Protein AF-A0A812K715-F1 (afdb_monomer)

Nearest PDB structures (foldseek):
  9g6k-assembly1_LJ  TM=4.021E-01  e=5.303E-01  Toxoplasma gondii
  3iuv-assembly1_A-2  TM=3.138E-01  e=7.656E+00  Streptomyces coelicolor A3(2)

pLDDT: mean 75.05, std 22.93, range [29.33, 96.06]

Foldseek 3Di:
DDDDDDDDDDDDDDDDDPPDDDPVVVVVVVVVVVVVVVVCVVVDPPDDDPDLPPPDPLVVQLVDPPLLSLLSSCLVCVVVVHHDPVSLVSSCVSLVPDPPDDSNQQSVFDWAAQFPQHDHDIKGKGWAWDDVLLLVQVQVQQVQQDDLFDDCLLQPPHQDPGDHRDTHTDIDISVVVVVVVVVLVVLLVLCVQPQAADPVRHRPDPQRVPTSCVSPDDADNSLSKDWWKAFAEPVVLVSCSHRNDDLVCACVQHDQQQHRFGKTFSHPSVNQSRWDDDRHPPDPPDPDDRDPDDPDDPDDPDDPPHDDTDMDTDTDRFRHEAEDADPRDDNVVNQCCCQVHSGQKYWHPVCVVRVHTIMIGGHDHD

Sequence (366 aa):
MDKKEDKEEDKAPAVATDEGDKDAAQGASQTVYSSRAEKMKQISTVVAPAAPAGRGDLQANLKSDDPEVLRQAIAQALAGRQKETDAEERLRKLYQLPPDWDIATFCKGQRLKGGLGGRKASTVVAFQPQPPEVVKAMQGMLDGTYRKVYTRDRRGAPIPDRFVVKEVHRVLNDQVWREYCETREKIRASLNGEKPTLPDGSHTVNVLQKSGIGALPQLDSDVNEHWLFHGTTAEAAKGIAENDFRLDLSGSNAGTLYGKGIYLAENATKSDEYGEGPKGPASTGEEAEMGFEAPRPPPGPPPPLVRESYILVCRSSLGRVNYNDEQRPDPDRLVKSCTDGHFQSVLGDRLKLNKTFREIIVYLGR

Solvent-accessible surface area (backbone atoms only — not comparable to full-atom values): 22221 Å² total; per-residue (Å²): 137,87,80,83,87,83,85,82,83,82,77,79,82,81,83,81,80,82,88,78,78,78,67,66,65,59,52,58,53,52,55,54,53,50,54,49,54,55,64,50,61,72,69,67,78,77,74,70,78,75,72,76,75,69,93,59,60,58,74,59,31,47,65,44,86,50,65,66,54,23,35,50,28,50,38,52,35,47,74,71,74,43,83,56,66,71,46,53,54,50,48,29,64,75,55,65,51,65,89,86,60,61,59,73,56,50,38,67,26,52,74,49,71,54,36,77,90,82,43,84,59,67,37,41,34,28,76,41,77,53,56,70,69,44,43,52,20,50,36,42,37,44,62,74,28,56,56,98,66,67,57,80,73,29,31,87,41,81,79,74,96,71,88,78,74,85,79,45,66,49,76,45,34,49,54,61,49,44,56,48,50,55,51,44,52,54,40,33,62,72,42,68,84,51,80,67,55,45,98,87,67,42,68,65,85,75,63,57,81,82,42,41,51,88,70,48,83,85,69,51,71,75,30,43,37,41,72,31,26,32,34,28,36,62,68,54,50,50,46,30,61,71,56,44,86,56,62,92,59,35,53,75,89,50,87,49,70,68,30,78,34,51,69,29,17,66,26,47,52,60,16,52,44,50,25,56,74,78,62,48,72,88,74,82,86,71,82,75,80,85,53,83,77,76,82,74,74,76,94,66,78,81,78,68,94,86,75,75,76,42,68,48,80,39,83,43,69,32,46,37,63,44,78,39,72,61,95,80,58,61,23,67,62,52,45,43,37,39,66,78,47,83,25,44,22,35,37,40,34,37,35,79,73,72,66,64,52,48,36,38,35,38,58,84,64,133

Structure (mmCIF, N/CA/C/O backbone):
data_AF-A0A812K715-F1
#
_entry.id   AF-A0A812K715-F1
#
loop_
_atom_site.group_PDB
_atom_site.id
_atom_site.type_symbol
_atom_site.label_atom_id
_atom_site.label_alt_id
_atom_site.label_comp_id
_atom_site.label_asym_id
_atom_site.label_entity_id
_atom_site.label_seq_id
_atom_site.pdbx_PDB_ins_code
_atom_site.Cartn_x
_atom_site.Cartn_y
_atom_site.Cartn_z
_atom_site.occupancy
_atom_site.B_iso_or_equiv
_atom_site.auth_seq_id
_atom_site.auth_comp_id
_atom_site.auth_asym_id
_atom_site.auth_atom_id
_atom_site.pdbx_PDB_model_num
ATOM 1 N N . MET A 1 1 ? 84.783 -41.584 -24.713 1.00 39.50 1 MET A N 1
ATOM 2 C CA . MET A 1 1 ? 85.196 -40.243 -24.231 1.00 39.50 1 MET A CA 1
ATOM 3 C C . MET A 1 1 ? 84.059 -39.275 -24.540 1.00 39.50 1 MET A C 1
ATOM 5 O O . MET A 1 1 ? 84.176 -38.436 -25.416 1.00 39.50 1 MET A O 1
ATOM 9 N N . ASP A 1 2 ? 82.848 -39.510 -24.045 1.00 36.12 2 ASP A N 1
ATOM 10 C CA . ASP A 1 2 ? 82.420 -39.411 -22.639 1.00 36.12 2 ASP A CA 1
ATOM 11 C C . ASP A 1 2 ? 82.689 -38.030 -22.052 1.00 36.12 2 ASP A C 1
ATOM 13 O O . ASP A 1 2 ? 83.709 -37.803 -21.403 1.00 36.12 2 ASP A O 1
ATOM 17 N N . LYS A 1 3 ? 81.732 -37.122 -22.249 1.00 34.88 3 LYS A N 1
ATOM 18 C CA . LYS A 1 3 ? 81.429 -36.098 -21.254 1.00 34.88 3 LYS A CA 1
ATOM 19 C C . LYS A 1 3 ? 79.929 -36.120 -20.999 1.00 34.88 3 LYS A C 1
ATOM 21 O O . LYS A 1 3 ? 79.129 -36.003 -21.918 1.00 34.88 3 LYS A O 1
ATOM 26 N N . LYS A 1 4 ? 79.634 -36.414 -19.737 1.00 34.69 4 LYS A N 1
ATOM 27 C CA . LYS A 1 4 ? 78.334 -36.665 -19.134 1.00 34.69 4 LYS A CA 1
ATOM 28 C C . LYS A 1 4 ? 77.481 -35.400 -19.147 1.00 34.69 4 LYS A C 1
ATOM 30 O O . LYS A 1 4 ? 77.987 -34.314 -18.879 1.00 34.69 4 LYS A O 1
ATOM 35 N N . GLU A 1 5 ? 76.201 -35.591 -19.434 1.00 34.78 5 GLU A N 1
ATOM 36 C CA . GLU A 1 5 ? 75.121 -34.671 -19.099 1.00 34.78 5 GLU A CA 1
ATOM 37 C C . GLU A 1 5 ? 74.865 -34.775 -17.590 1.00 34.78 5 GLU A C 1
ATOM 39 O O . GLU A 1 5 ? 74.474 -35.838 -17.100 1.00 34.78 5 GLU A O 1
ATOM 44 N N . ASP A 1 6 ? 75.106 -33.691 -16.855 1.00 33.47 6 ASP A N 1
ATOM 45 C CA . ASP A 1 6 ? 74.667 -33.555 -15.469 1.00 33.47 6 ASP A CA 1
ATOM 46 C C . ASP A 1 6 ? 73.241 -32.987 -15.468 1.00 33.47 6 ASP A C 1
ATOM 48 O O . ASP A 1 6 ? 72.978 -31.884 -15.948 1.00 33.47 6 ASP A O 1
ATOM 52 N N . LYS A 1 7 ? 72.306 -33.797 -14.962 1.00 34.62 7 LYS A N 1
ATOM 53 C CA . LYS A 1 7 ? 70.943 -33.396 -14.612 1.00 34.62 7 LYS A CA 1
ATOM 54 C C . LYS A 1 7 ? 70.994 -32.623 -13.298 1.00 34.62 7 LYS A C 1
ATOM 56 O O . LYS A 1 7 ? 71.326 -33.203 -12.268 1.00 34.62 7 LYS A O 1
ATOM 61 N N . GLU A 1 8 ? 70.617 -31.353 -13.331 1.00 31.84 8 GLU A N 1
ATOM 62 C CA . GLU A 1 8 ? 70.347 -30.567 -12.130 1.00 31.84 8 GLU A CA 1
ATOM 63 C C . GLU A 1 8 ? 68.840 -30.658 -11.830 1.00 31.84 8 GLU A C 1
ATOM 65 O O . GLU A 1 8 ? 67.998 -30.170 -12.585 1.00 31.84 8 GLU A O 1
ATOM 70 N N . GLU A 1 9 ? 68.498 -31.404 -10.777 1.00 32.47 9 GLU A N 1
ATOM 71 C CA . GLU A 1 9 ? 67.149 -31.496 -10.213 1.00 32.47 9 GLU A CA 1
ATOM 72 C C . GLU A 1 9 ? 66.846 -30.218 -9.425 1.00 32.47 9 GLU A C 1
ATOM 74 O O . GLU A 1 9 ? 67.376 -30.013 -8.331 1.00 32.47 9 GLU A O 1
ATOM 79 N N . ASP A 1 10 ? 65.969 -29.371 -9.961 1.00 32.34 10 ASP A N 1
ATOM 80 C CA . ASP A 1 10 ? 65.503 -28.176 -9.265 1.00 32.34 10 ASP A CA 1
ATOM 81 C C . ASP A 1 10 ? 64.433 -28.567 -8.226 1.00 32.34 10 ASP A C 1
ATOM 83 O O . ASP A 1 10 ? 63.291 -28.919 -8.543 1.00 32.34 10 ASP A O 1
ATOM 87 N N . LYS A 1 11 ? 64.843 -28.591 -6.953 1.00 33.81 11 LYS A N 1
ATOM 88 C CA . LYS A 1 11 ? 63.985 -28.862 -5.793 1.00 33.81 11 LYS A CA 1
ATOM 89 C C . LYS A 1 11 ? 63.121 -27.637 -5.497 1.00 33.81 11 LYS A C 1
ATOM 91 O O . LYS A 1 11 ? 63.595 -26.657 -4.930 1.00 33.81 11 LYS A O 1
ATOM 96 N N . ALA A 1 12 ? 61.827 -27.737 -5.793 1.00 35.06 12 ALA A N 1
ATOM 97 C CA . ALA A 1 12 ? 60.823 -26.797 -5.304 1.00 35.06 12 ALA A CA 1
ATOM 98 C C . ALA A 1 12 ? 60.804 -26.770 -3.755 1.00 35.06 12 ALA A C 1
ATOM 100 O O . ALA A 1 12 ? 60.795 -27.838 -3.129 1.00 35.06 12 ALA A O 1
ATOM 101 N N . PRO A 1 13 ? 60.790 -25.589 -3.109 1.00 33.31 13 PRO A N 1
ATOM 102 C CA . PRO A 1 13 ? 60.736 -25.499 -1.657 1.00 33.31 13 PRO A CA 1
ATOM 103 C C . PRO A 1 13 ? 59.352 -25.888 -1.122 1.00 33.31 13 PRO A C 1
ATOM 105 O O . PRO A 1 13 ? 58.312 -25.513 -1.664 1.00 33.31 13 PRO A O 1
ATOM 108 N N . ALA A 1 14 ? 59.373 -26.658 -0.035 1.00 31.69 14 ALA A N 1
ATOM 109 C CA . ALA A 1 14 ? 58.208 -27.142 0.684 1.00 31.69 14 ALA A CA 1
ATOM 110 C C . ALA A 1 14 ? 57.362 -25.996 1.262 1.00 31.69 14 ALA A C 1
ATOM 112 O O . ALA A 1 14 ? 57.871 -25.040 1.847 1.00 31.69 14 ALA A O 1
ATOM 113 N N . VAL A 1 15 ? 56.049 -26.155 1.113 1.00 32.88 15 VAL A N 1
ATOM 114 C CA . VAL A 1 15 ? 54.989 -25.333 1.696 1.00 32.88 15 VAL A CA 1
ATOM 115 C C . VAL A 1 15 ? 55.025 -25.472 3.219 1.00 32.88 15 VAL A C 1
ATOM 117 O O . VAL A 1 15 ? 54.779 -26.554 3.748 1.00 32.88 15 VAL A O 1
ATOM 120 N N . ALA A 1 16 ? 55.307 -24.377 3.925 1.00 29.33 16 ALA A N 1
ATOM 121 C CA . ALA A 1 16 ? 54.984 -24.251 5.340 1.00 29.33 16 ALA A CA 1
ATOM 122 C C . ALA A 1 16 ? 53.488 -23.925 5.457 1.00 29.33 16 ALA A C 1
ATOM 124 O O . ALA A 1 16 ? 53.034 -22.871 5.012 1.00 29.33 16 ALA A O 1
ATOM 125 N N . THR A 1 17 ? 52.711 -24.856 6.002 1.00 31.61 17 THR A N 1
ATOM 126 C CA . THR A 1 17 ? 51.313 -24.639 6.377 1.00 31.61 17 THR A CA 1
ATOM 127 C C . THR A 1 17 ? 51.270 -23.825 7.665 1.00 31.61 17 THR A C 1
ATOM 129 O O . THR A 1 17 ? 51.558 -24.350 8.739 1.00 31.61 17 THR A O 1
ATOM 132 N N . ASP A 1 18 ? 50.921 -22.547 7.547 1.00 30.66 18 ASP A N 1
ATOM 133 C CA . ASP A 1 18 ? 50.550 -21.699 8.678 1.00 30.66 18 ASP A CA 1
ATOM 134 C C . ASP A 1 18 ? 49.100 -22.031 9.080 1.00 30.66 18 ASP A C 1
ATOM 136 O O . ASP A 1 18 ? 48.126 -21.481 8.559 1.00 30.66 18 ASP A O 1
ATOM 140 N N . GLU A 1 19 ? 48.941 -23.041 9.938 1.00 36.78 19 GLU A N 1
ATOM 141 C CA . GLU A 1 19 ? 47.702 -23.279 10.680 1.00 36.78 19 GLU A CA 1
ATOM 142 C C . GLU A 1 19 ? 47.650 -22.296 11.851 1.00 36.78 19 GLU A C 1
ATOM 144 O O . GLU A 1 19 ? 48.083 -22.606 12.959 1.00 36.78 19 GLU A O 1
ATOM 149 N N . GLY A 1 20 ? 47.151 -21.086 11.597 1.00 37.66 20 GLY A N 1
ATOM 150 C CA . GLY A 1 20 ? 47.233 -20.047 12.615 1.00 37.66 20 GLY A CA 1
ATOM 151 C C . GLY A 1 20 ? 46.357 -18.818 12.439 1.00 37.66 20 GLY A C 1
ATOM 152 O O . GLY A 1 20 ? 46.776 -17.785 12.930 1.00 37.66 20 GLY A O 1
ATOM 153 N N . ASP A 1 21 ? 45.179 -18.868 11.791 1.00 33.88 21 ASP A N 1
ATOM 154 C CA . ASP A 1 21 ? 44.203 -17.761 11.949 1.00 33.88 21 ASP A CA 1
ATOM 155 C C . ASP A 1 21 ? 42.754 -18.045 11.477 1.00 33.88 21 ASP A C 1
ATOM 157 O O . ASP A 1 21 ? 42.152 -17.272 10.729 1.00 33.88 21 ASP A O 1
ATOM 161 N N . LYS A 1 22 ? 42.150 -19.180 11.866 1.00 34.19 22 LYS A N 1
ATOM 162 C CA . LYS A 1 22 ? 40.733 -19.475 11.526 1.00 34.19 22 LYS A CA 1
ATOM 163 C C . LYS A 1 22 ? 39.720 -19.219 12.646 1.00 34.19 22 LYS A C 1
ATOM 165 O O . LYS A 1 22 ? 38.527 -19.143 12.351 1.00 34.19 22 LYS A O 1
ATOM 170 N N . ASP A 1 23 ? 40.169 -18.964 13.873 1.00 32.97 23 ASP A N 1
ATOM 171 C CA . ASP A 1 23 ? 39.267 -18.763 15.019 1.00 32.97 23 ASP A CA 1
ATOM 172 C C . ASP A 1 23 ? 38.982 -17.283 15.342 1.00 32.97 23 ASP A C 1
ATOM 174 O O . ASP A 1 23 ? 37.953 -16.966 15.942 1.00 32.97 23 ASP A O 1
ATOM 178 N N . ALA A 1 24 ? 39.803 -16.335 14.870 1.00 32.69 24 ALA A N 1
ATOM 179 C CA . ALA A 1 24 ? 39.576 -14.905 15.117 1.00 32.69 24 ALA A CA 1
ATOM 180 C C . ALA A 1 24 ? 38.426 -14.311 14.269 1.00 32.69 24 ALA A C 1
ATOM 182 O O . ALA A 1 24 ? 37.731 -13.387 14.703 1.00 32.69 24 ALA A O 1
ATOM 183 N N . ALA A 1 25 ? 38.164 -14.870 13.081 1.00 33.66 25 ALA A N 1
ATOM 184 C CA . ALA A 1 25 ? 37.141 -14.369 12.156 1.00 33.66 25 ALA A CA 1
ATOM 185 C C . ALA A 1 25 ? 35.705 -14.810 12.512 1.00 33.66 25 ALA A C 1
ATOM 187 O O . ALA A 1 25 ? 34.743 -14.122 12.160 1.00 33.66 25 ALA A O 1
ATOM 188 N N . GLN A 1 26 ? 35.537 -15.921 13.242 1.00 34.06 26 GLN A N 1
ATOM 189 C CA . GLN A 1 26 ? 34.219 -16.375 13.710 1.00 34.06 26 GLN A CA 1
ATOM 190 C C . GLN A 1 26 ? 33.755 -15.620 14.964 1.00 34.06 26 GLN A C 1
ATOM 192 O O . GLN A 1 26 ? 32.566 -15.319 15.090 1.00 34.06 26 GLN A O 1
ATOM 197 N N . GLY A 1 27 ? 34.692 -15.214 15.829 1.00 30.66 27 GLY A N 1
ATOM 198 C CA . GLY A 1 27 ? 34.401 -14.379 16.995 1.00 30.66 27 GLY A CA 1
ATOM 199 C C . GLY A 1 27 ? 33.884 -12.993 16.606 1.00 30.66 27 GLY A C 1
ATOM 200 O O . GLY A 1 27 ? 32.823 -12.587 17.065 1.00 30.66 27 GLY A O 1
ATOM 201 N N . ALA A 1 28 ? 34.562 -12.294 15.687 1.00 33.56 28 ALA A N 1
ATOM 202 C CA . ALA A 1 28 ? 34.205 -10.922 15.309 1.00 33.56 28 ALA A CA 1
ATOM 203 C C . ALA A 1 28 ? 32.809 -10.794 14.663 1.00 33.56 28 ALA A C 1
ATOM 205 O O . ALA A 1 28 ? 32.139 -9.776 14.838 1.00 33.56 28 ALA A O 1
ATOM 206 N N . SER A 1 29 ? 32.333 -11.828 13.960 1.00 35.81 29 SER A N 1
ATOM 207 C CA . SER A 1 29 ? 30.994 -11.824 13.359 1.00 35.81 29 SER A CA 1
ATOM 208 C C . SER A 1 29 ? 29.898 -11.993 14.422 1.00 35.81 29 SER A C 1
ATOM 210 O O . SER A 1 29 ? 28.930 -11.231 14.440 1.00 35.81 29 SER A O 1
ATOM 212 N N . GLN A 1 30 ? 30.077 -12.891 15.400 1.00 34.19 30 GLN A N 1
ATOM 213 C CA . GLN A 1 30 ? 29.112 -13.063 16.494 1.00 34.19 30 GLN A CA 1
ATOM 214 C C . GLN A 1 30 ? 29.033 -11.849 17.436 1.00 34.19 30 GLN A C 1
ATOM 216 O O . GLN A 1 30 ? 27.927 -11.481 17.836 1.00 34.19 30 GLN A O 1
ATOM 221 N N . THR A 1 31 ? 30.145 -11.169 17.740 1.00 33.16 31 THR A N 1
ATOM 222 C CA . THR A 1 31 ? 30.140 -9.984 18.627 1.00 33.16 31 THR A CA 1
ATOM 223 C C . THR A 1 31 ? 29.526 -8.741 17.970 1.00 33.16 31 THR A C 1
ATOM 225 O O . THR A 1 31 ? 28.947 -7.885 18.647 1.00 33.16 31 THR A O 1
ATOM 228 N N . VAL A 1 32 ? 29.591 -8.629 16.638 1.00 35.69 32 VAL A N 1
ATOM 229 C CA . VAL A 1 32 ? 28.930 -7.543 15.893 1.00 35.69 32 VAL A CA 1
ATOM 230 C C . VAL A 1 32 ? 27.423 -7.798 15.770 1.00 35.69 32 VAL A C 1
ATOM 232 O O . VAL A 1 32 ? 26.643 -6.854 15.886 1.00 35.69 32 VAL A O 1
ATOM 235 N N . TYR A 1 33 ? 26.980 -9.054 15.628 1.00 30.78 33 TYR A N 1
ATOM 236 C CA . TYR A 1 33 ? 25.551 -9.397 15.670 1.00 30.78 33 TYR A CA 1
ATOM 237 C C . TYR A 1 33 ? 24.950 -9.279 17.083 1.00 30.78 33 TYR A C 1
ATOM 239 O O . TYR A 1 33 ? 23.836 -8.764 17.217 1.00 30.78 33 TYR A O 1
ATOM 247 N N . SER A 1 34 ? 25.678 -9.664 18.142 1.00 33.81 34 SER A N 1
ATOM 248 C CA . SER A 1 34 ? 25.183 -9.548 19.523 1.00 33.81 34 SER A CA 1
ATOM 249 C C . SER A 1 34 ? 25.088 -8.089 19.985 1.00 33.81 34 SER A C 1
ATOM 251 O O . SER A 1 34 ? 24.047 -7.681 20.499 1.00 33.81 34 SER A O 1
ATOM 253 N N . SER A 1 35 ? 26.094 -7.255 19.693 1.00 34.34 35 SER A N 1
ATOM 254 C CA . SER A 1 35 ? 26.077 -5.833 20.073 1.00 34.34 35 SER A CA 1
ATOM 255 C C . SER A 1 35 ? 25.036 -5.007 19.301 1.00 34.34 35 SER A C 1
ATOM 257 O O . SER A 1 35 ? 24.556 -3.988 19.806 1.00 34.34 35 SER A O 1
ATOM 259 N N . ARG A 1 36 ? 24.621 -5.453 18.104 1.00 40.47 36 ARG A N 1
ATOM 260 C CA . ARG A 1 36 ? 23.544 -4.837 17.304 1.00 40.47 36 ARG A CA 1
ATOM 261 C C . ARG A 1 36 ? 22.155 -5.239 17.809 1.00 40.47 36 ARG A C 1
ATOM 263 O O . ARG A 1 36 ? 21.280 -4.380 17.893 1.00 40.47 36 ARG A O 1
ATOM 270 N N . ALA A 1 37 ? 21.979 -6.493 18.231 1.00 34.22 37 ALA A N 1
ATOM 271 C CA . ALA A 1 37 ? 20.773 -6.954 18.921 1.00 34.22 37 ALA A CA 1
ATOM 272 C C . ALA A 1 37 ? 20.610 -6.299 20.308 1.00 34.22 37 ALA A C 1
ATOM 274 O O . ALA A 1 37 ? 19.493 -5.980 20.709 1.00 34.22 37 ALA A O 1
ATOM 275 N N . GLU A 1 38 ? 21.708 -6.025 21.020 1.00 31.55 38 GLU A N 1
ATOM 276 C CA . GLU A 1 38 ? 21.686 -5.339 22.319 1.00 31.55 38 GLU A CA 1
ATOM 277 C C . GLU A 1 38 ? 21.473 -3.822 22.196 1.00 31.55 38 GLU A C 1
ATOM 279 O O . GLU A 1 38 ? 20.663 -3.268 22.941 1.00 31.55 38 GLU A O 1
ATOM 284 N N . LYS A 1 39 ? 22.074 -3.151 21.197 1.00 36.75 39 LYS A N 1
ATOM 285 C CA . LYS A 1 39 ? 21.750 -1.743 20.883 1.00 36.75 39 LYS A CA 1
ATOM 286 C C . LYS A 1 39 ? 20.318 -1.557 20.370 1.00 36.75 39 LYS A C 1
ATOM 288 O O . LYS A 1 39 ? 19.742 -0.500 20.602 1.00 36.75 39 LYS A O 1
ATOM 293 N N . MET A 1 40 ? 19.721 -2.562 19.717 1.00 34.44 40 MET A N 1
ATOM 294 C CA . MET A 1 40 ? 18.318 -2.513 19.269 1.00 34.44 40 MET A CA 1
ATOM 295 C C . MET A 1 40 ? 17.312 -3.002 20.323 1.00 34.44 40 MET A C 1
ATOM 297 O O . MET A 1 40 ? 16.160 -2.576 20.291 1.00 34.44 40 MET A O 1
ATOM 301 N N . LYS A 1 41 ? 17.723 -3.794 21.326 1.00 31.64 41 LYS A N 1
ATOM 302 C CA . LYS A 1 41 ? 16.884 -4.113 22.501 1.00 31.64 41 LYS A CA 1
ATOM 30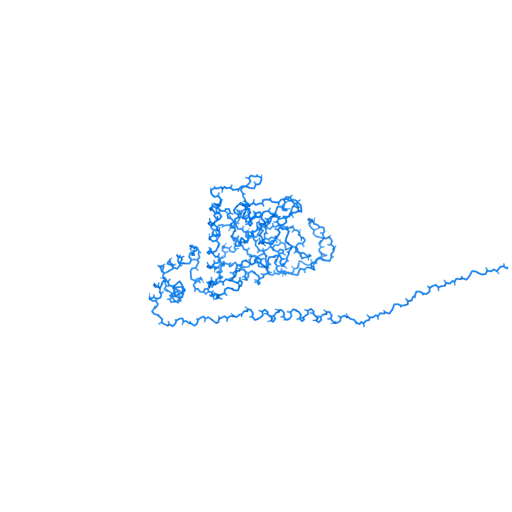3 C C . LYS A 1 41 ? 16.553 -2.881 23.351 1.00 31.64 41 LYS A C 1
ATOM 305 O O . LYS A 1 41 ? 15.523 -2.878 24.018 1.00 31.64 41 LYS A O 1
ATOM 310 N N . GLN A 1 42 ? 17.355 -1.816 23.278 1.00 30.38 42 GLN A N 1
ATOM 311 C CA . GLN A 1 42 ? 17.028 -0.518 23.886 1.00 30.38 42 GLN A CA 1
ATOM 312 C C . GLN A 1 42 ? 15.991 0.310 23.095 1.00 30.38 42 GLN A C 1
ATOM 314 O O . GLN A 1 42 ? 15.581 1.364 23.574 1.00 30.38 42 GLN A O 1
ATOM 319 N N . ILE A 1 43 ? 15.531 -0.145 21.919 1.00 37.16 43 ILE A N 1
ATOM 320 C CA . ILE A 1 43 ? 14.649 0.629 21.016 1.00 37.16 43 ILE A CA 1
ATOM 321 C C . ILE A 1 43 ? 13.158 0.277 21.185 1.00 37.16 43 ILE A C 1
ATOM 323 O O . ILE A 1 43 ? 12.290 0.991 20.692 1.00 37.16 43 ILE A O 1
ATOM 327 N N . SER A 1 44 ? 12.822 -0.762 21.950 1.00 31.61 44 SER A N 1
ATOM 328 C CA . SER A 1 44 ? 11.432 -1.111 22.262 1.00 31.61 44 SER A CA 1
ATOM 329 C C . SER A 1 44 ? 11.106 -0.771 23.714 1.00 31.61 44 SER A C 1
ATOM 331 O O . SER A 1 44 ? 10.932 -1.660 24.549 1.00 31.61 44 SER A O 1
ATOM 333 N N . THR A 1 45 ? 10.995 0.517 24.042 1.00 31.28 45 THR A N 1
ATOM 334 C CA . THR A 1 45 ? 10.313 0.912 25.279 1.00 31.28 45 THR A CA 1
ATOM 335 C C . THR A 1 45 ? 8.815 0.699 25.091 1.00 31.28 45 THR A C 1
ATOM 337 O O . THR A 1 45 ? 8.070 1.572 24.651 1.00 31.28 45 THR A O 1
ATOM 340 N N . VAL A 1 46 ? 8.371 -0.513 25.427 1.00 33.34 46 VAL A N 1
ATOM 341 C CA . VAL A 1 46 ? 6.963 -0.816 25.668 1.00 33.34 46 VAL A CA 1
ATOM 342 C C . VAL A 1 46 ? 6.517 0.095 26.804 1.00 33.34 46 VAL A C 1
ATOM 344 O O . VAL A 1 46 ? 6.857 -0.121 27.966 1.00 33.34 46 VAL A O 1
ATOM 347 N N . VAL A 1 47 ? 5.790 1.158 26.475 1.00 35.94 47 VAL A N 1
ATOM 348 C CA . VAL A 1 47 ? 5.056 1.896 27.496 1.00 35.94 47 VAL A CA 1
ATOM 349 C C . VAL A 1 47 ? 3.944 0.958 27.940 1.00 35.94 47 VAL A C 1
ATOM 351 O O . VAL A 1 47 ? 3.134 0.525 27.119 1.00 35.94 47 VAL A O 1
ATOM 354 N N . ALA A 1 48 ? 3.950 0.607 29.229 1.00 32.53 48 ALA A N 1
ATOM 355 C CA . ALA A 1 48 ? 2.848 -0.096 29.871 1.00 32.53 48 ALA A CA 1
ATOM 356 C C . ALA A 1 48 ? 1.515 0.533 29.427 1.00 32.53 48 ALA A C 1
ATOM 358 O O . ALA A 1 48 ? 1.481 1.755 29.227 1.00 32.53 48 ALA A O 1
ATOM 359 N N . PRO A 1 49 ? 0.436 -0.258 29.250 1.00 35.84 49 PRO A N 1
ATOM 360 C CA . PRO A 1 49 ? -0.866 0.293 28.894 1.00 35.84 49 PRO A CA 1
ATOM 361 C C . PRO A 1 49 ? -1.130 1.492 29.796 1.00 35.84 49 PRO A C 1
ATOM 363 O O . PRO A 1 49 ? -0.939 1.398 31.012 1.00 35.84 49 PRO A O 1
ATOM 366 N N . ALA A 1 50 ? -1.447 2.637 29.182 1.00 38.50 50 ALA A N 1
ATOM 367 C CA . ALA A 1 50 ? -1.736 3.849 29.927 1.00 38.50 50 ALA A CA 1
ATOM 368 C C . ALA A 1 50 ? -2.708 3.468 31.046 1.00 38.50 50 ALA A C 1
ATOM 370 O O . ALA A 1 50 ? -3.733 2.838 30.769 1.00 38.50 50 ALA A O 1
ATOM 371 N N . ALA A 1 51 ? -2.329 3.765 32.295 1.00 35.38 51 ALA A N 1
ATOM 372 C CA . ALA A 1 51 ? -3.197 3.546 33.442 1.00 35.38 51 ALA A CA 1
ATOM 373 C C . ALA A 1 51 ? -4.588 4.071 33.066 1.00 35.38 51 ALA A C 1
ATOM 375 O O . ALA A 1 51 ? -4.643 5.155 32.470 1.00 35.38 51 ALA A O 1
ATOM 376 N N . PRO A 1 52 ? -5.673 3.311 33.320 1.00 40.88 52 PRO A N 1
ATOM 377 C CA . PRO A 1 52 ? -7.004 3.724 32.905 1.00 40.88 52 PRO A CA 1
ATOM 378 C C . PRO A 1 52 ? -7.192 5.155 33.387 1.00 40.88 52 PRO A C 1
ATOM 380 O O . PRO A 1 52 ? -7.037 5.415 34.586 1.00 40.88 52 PRO A O 1
ATOM 383 N N . ALA A 1 53 ? -7.404 6.077 32.440 1.00 46.28 53 ALA A N 1
ATOM 384 C CA . ALA A 1 53 ? -7.659 7.472 32.752 1.00 46.28 53 ALA A CA 1
ATOM 385 C C . ALA A 1 53 ? -8.705 7.470 33.865 1.00 46.28 53 ALA A C 1
ATOM 387 O O . ALA A 1 53 ? -9.729 6.787 33.749 1.00 46.28 53 ALA A O 1
ATOM 388 N N . GLY A 1 54 ? -8.342 8.082 34.999 1.00 45.69 54 GLY A N 1
ATOM 389 C CA . GLY A 1 54 ? -9.081 7.957 36.251 1.00 45.69 54 GLY A CA 1
ATOM 390 C C . GLY A 1 54 ? -10.566 8.153 36.003 1.00 45.69 54 GLY A C 1
ATOM 391 O O . GLY A 1 54 ? -10.892 8.960 35.145 1.00 45.69 54 GLY A O 1
ATOM 392 N N . ARG A 1 55 ? -11.408 7.387 36.716 1.00 50.12 55 ARG A N 1
ATOM 393 C CA . ARG A 1 55 ? -12.886 7.346 36.666 1.00 50.12 55 ARG A CA 1
ATOM 394 C C . ARG A 1 55 ? -13.539 8.716 36.387 1.00 50.12 55 ARG A C 1
ATOM 396 O O . ARG A 1 55 ? -14.129 9.320 37.276 1.00 50.12 55 ARG A O 1
ATOM 403 N N . GLY A 1 56 ? -13.425 9.208 35.166 1.00 58.75 56 GLY A N 1
ATOM 404 C CA . GLY A 1 56 ? -14.188 10.322 34.653 1.00 58.75 56 GLY A CA 1
ATOM 405 C C . GLY A 1 56 ? -15.578 9.799 34.359 1.00 58.75 56 GLY A C 1
ATOM 406 O O . GLY A 1 56 ? -15.767 8.599 34.136 1.00 58.75 56 GLY A O 1
ATOM 407 N N . ASP A 1 57 ? -16.557 10.689 34.383 1.00 85.94 57 ASP A N 1
ATOM 408 C CA . ASP A 1 57 ? -17.881 10.351 33.895 1.00 85.94 57 ASP A CA 1
ATOM 409 C C . ASP A 1 57 ? -17.760 9.913 32.425 1.00 85.94 57 ASP A C 1
ATOM 411 O O . ASP A 1 57 ? -17.397 10.709 31.556 1.00 85.94 57 ASP A O 1
ATOM 415 N N . LEU A 1 58 ? -18.023 8.630 32.154 1.00 89.19 58 LEU A N 1
ATOM 416 C CA . LEU A 1 58 ? -17.984 8.053 30.810 1.00 89.19 58 LEU A CA 1
ATOM 417 C C . LEU A 1 58 ? -18.829 8.892 29.842 1.00 89.19 58 LEU A C 1
ATOM 419 O O . LEU A 1 58 ? -18.408 9.129 28.713 1.00 89.19 58 LEU A O 1
ATOM 423 N N . GLN A 1 59 ? -19.969 9.409 30.309 1.00 90.94 59 GLN A N 1
ATOM 424 C CA . GLN A 1 59 ? -20.862 10.238 29.505 1.00 90.94 59 GLN A CA 1
ATOM 425 C C . GLN A 1 59 ? -20.262 11.606 29.171 1.00 90.94 59 GLN A C 1
ATOM 427 O O . GLN A 1 59 ? -20.502 12.136 28.085 1.00 90.94 59 GLN A O 1
ATOM 432 N N . ALA A 1 60 ? -19.454 12.175 30.067 1.00 92.31 60 ALA A N 1
ATOM 433 C CA . ALA A 1 60 ? -18.702 13.392 29.781 1.00 92.31 60 ALA A CA 1
ATOM 434 C C . ALA A 1 60 ? -17.578 13.118 28.769 1.00 92.31 60 ALA A C 1
ATOM 436 O O . ALA A 1 60 ? -17.423 13.862 27.801 1.00 92.31 60 ALA A O 1
ATOM 437 N N . ASN A 1 61 ? -16.842 12.014 28.930 1.00 93.69 61 ASN A N 1
ATOM 438 C CA . ASN A 1 61 ? -15.730 11.676 28.038 1.00 93.69 61 ASN A CA 1
ATOM 439 C C . ASN A 1 61 ? -16.194 11.308 26.617 1.00 93.69 61 ASN A C 1
ATOM 441 O O . ASN A 1 61 ? -15.531 11.678 25.650 1.00 93.69 61 ASN A O 1
ATOM 445 N N . LEU A 1 62 ? -17.361 10.666 26.462 1.00 94.19 62 LEU A N 1
ATOM 446 C CA . LEU A 1 62 ? -17.996 10.414 25.156 1.00 94.19 62 LEU A CA 1
ATOM 447 C C . LEU A 1 62 ? -18.381 11.707 24.414 1.00 94.19 62 LEU A C 1
ATOM 449 O O . LEU A 1 62 ? -18.556 11.704 23.195 1.00 94.19 62 LEU A O 1
ATOM 453 N N . LYS A 1 63 ? -18.484 12.829 25.131 1.00 93.31 63 LYS A N 1
ATOM 454 C CA . LYS A 1 63 ? -18.757 14.160 24.572 1.00 93.31 63 LYS A CA 1
ATOM 455 C C . LYS A 1 63 ? -17.498 15.005 24.384 1.00 93.31 63 LYS A C 1
ATOM 457 O O . LYS A 1 63 ? -17.600 16.085 23.819 1.00 93.31 63 LYS A O 1
ATOM 462 N N . SER A 1 64 ? -16.327 14.518 24.796 1.00 91.81 64 SER A N 1
ATOM 463 C CA . SER A 1 64 ? -15.062 15.245 24.658 1.00 91.81 64 SER A CA 1
ATOM 464 C C . SER A 1 64 ? -14.755 15.589 23.198 1.00 91.81 64 SER A C 1
ATOM 466 O O . SER A 1 64 ? -15.066 14.805 22.296 1.00 91.81 64 SER A O 1
ATOM 468 N N . ASP A 1 65 ? -14.136 16.749 22.979 1.00 89.88 65 ASP A N 1
ATOM 469 C CA . ASP A 1 65 ? -13.547 17.142 21.693 1.00 89.88 65 ASP A CA 1
ATOM 470 C C . ASP A 1 65 ? -12.067 16.738 21.586 1.00 89.88 65 ASP A C 1
ATOM 472 O O . ASP A 1 65 ? -11.493 16.793 20.500 1.00 89.88 65 ASP A O 1
ATOM 476 N N . ASP A 1 66 ? -11.451 16.290 22.689 1.00 89.38 66 ASP A N 1
ATOM 477 C CA . ASP A 1 66 ? -10.141 15.640 22.646 1.00 89.38 66 ASP A CA 1
ATOM 478 C C . ASP A 1 66 ? -10.303 14.240 22.024 1.00 89.38 66 ASP A C 1
ATOM 480 O O . ASP A 1 66 ? -10.964 13.377 22.624 1.00 89.38 66 ASP A O 1
ATOM 484 N N . PRO A 1 67 ? -9.697 13.982 20.848 1.00 88.50 67 PRO A N 1
ATOM 485 C CA . PRO A 1 67 ? -9.891 12.728 20.135 1.00 88.50 67 PRO A CA 1
ATOM 486 C C . PRO A 1 67 ? -9.395 11.499 20.914 1.00 88.50 67 PRO A C 1
ATOM 488 O O . PRO A 1 67 ? -9.987 10.427 20.800 1.00 88.50 67 PRO A O 1
ATOM 491 N N . GLU A 1 68 ? -8.350 11.631 21.737 1.00 88.69 68 GLU A N 1
ATOM 492 C CA . GLU A 1 68 ? -7.823 10.514 22.527 1.00 88.69 68 GLU A CA 1
ATOM 493 C C . GLU A 1 68 ? -8.729 10.200 23.721 1.00 88.69 68 GLU A C 1
ATOM 495 O O . GLU A 1 68 ? -8.983 9.027 24.000 1.00 88.69 68 GLU A O 1
ATOM 500 N N . VAL A 1 69 ? -9.258 11.227 24.394 1.00 91.50 69 VAL A N 1
ATOM 501 C CA . VAL A 1 69 ? -10.246 11.042 25.472 1.00 91.50 69 VAL A CA 1
ATOM 502 C C . VAL A 1 69 ? -11.501 10.363 24.922 1.00 91.50 69 VAL A C 1
ATOM 504 O O . VAL A 1 69 ? -11.972 9.382 25.500 1.00 91.50 69 VAL A O 1
ATOM 507 N N . LEU A 1 70 ? -12.000 10.830 23.773 1.00 93.88 70 LEU A N 1
ATOM 508 C CA . LEU A 1 70 ? -13.151 10.236 23.095 1.00 93.88 70 LEU A CA 1
ATOM 509 C C . LEU A 1 70 ? -12.887 8.773 22.706 1.00 93.88 70 LEU A C 1
ATOM 511 O O . LEU A 1 70 ? -13.713 7.899 22.968 1.00 93.88 70 LEU A O 1
ATOM 515 N N . ARG A 1 71 ? -11.712 8.477 22.133 1.00 94.12 71 ARG A N 1
ATOM 516 C CA . ARG A 1 71 ? -11.307 7.116 21.746 1.00 94.12 71 ARG A CA 1
ATOM 517 C C . ARG A 1 71 ? -11.296 6.161 22.940 1.00 94.12 71 ARG A C 1
ATOM 519 O O . ARG A 1 71 ? -11.815 5.048 22.830 1.00 94.12 71 ARG A O 1
ATOM 526 N N . GLN A 1 72 ? -10.722 6.586 24.068 1.00 92.88 72 GLN A N 1
ATOM 527 C CA . GLN A 1 72 ? -10.679 5.798 25.305 1.00 92.88 72 GLN A CA 1
ATOM 528 C C . GLN A 1 72 ? -12.079 5.580 25.892 1.00 92.88 72 GLN A C 1
ATOM 530 O O . GLN A 1 72 ? -12.392 4.471 26.325 1.00 92.88 72 GLN A O 1
ATOM 535 N N . ALA A 1 73 ? -12.940 6.601 25.849 1.00 94.50 73 ALA A N 1
ATOM 536 C CA . ALA A 1 73 ? -14.330 6.496 26.286 1.00 94.50 73 ALA A CA 1
ATOM 537 C C . ALA A 1 73 ? -15.115 5.474 25.452 1.00 94.50 73 ALA A C 1
ATOM 539 O O . ALA A 1 73 ? -15.786 4.609 26.011 1.00 94.50 73 ALA A O 1
ATOM 540 N N . ILE A 1 74 ? -14.964 5.501 24.124 1.00 94.81 74 ILE A N 1
ATOM 541 C CA . ILE A 1 74 ? -15.581 4.515 23.224 1.00 94.81 74 ILE A CA 1
ATOM 542 C C . ILE A 1 74 ? -15.056 3.105 23.529 1.00 94.81 74 ILE A C 1
ATOM 544 O O . ILE A 1 74 ? -15.843 2.166 23.636 1.00 94.81 74 ILE A O 1
ATOM 548 N N . ALA A 1 75 ? -13.744 2.938 23.744 1.00 93.62 75 ALA A N 1
ATOM 549 C CA . ALA A 1 75 ? -13.173 1.644 24.130 1.00 93.62 75 ALA A CA 1
ATO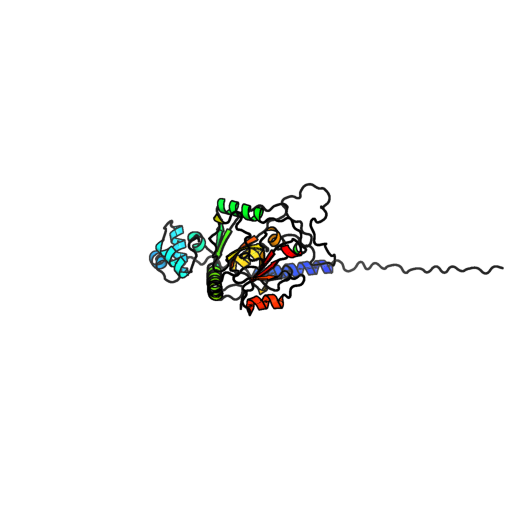M 550 C C . ALA A 1 75 ? -13.792 1.102 25.434 1.00 93.62 75 ALA A C 1
ATOM 552 O O . ALA A 1 75 ? -14.110 -0.088 25.524 1.00 93.62 75 ALA A O 1
ATOM 553 N N . GLN A 1 76 ? -13.990 1.975 26.429 1.00 93.06 76 GLN A N 1
ATOM 554 C CA . GLN A 1 76 ? -14.617 1.637 27.707 1.00 93.06 76 GLN A CA 1
ATOM 555 C C . GLN A 1 76 ? -16.105 1.285 27.548 1.00 93.06 76 GLN A C 1
ATOM 557 O O . GLN A 1 76 ? -16.546 0.277 28.103 1.00 93.06 76 GLN A O 1
ATOM 562 N N . ALA A 1 77 ? -16.868 2.059 26.771 1.00 92.75 77 ALA A N 1
ATOM 563 C CA . ALA A 1 77 ? -18.279 1.789 26.487 1.00 92.75 77 ALA A CA 1
ATOM 564 C C . ALA A 1 77 ? -18.462 0.430 25.788 1.00 92.75 77 ALA A C 1
ATOM 566 O O . ALA A 1 77 ? -19.260 -0.402 26.226 1.00 92.75 77 ALA A O 1
ATOM 567 N N . LEU A 1 78 ? -17.633 0.139 24.780 1.00 90.81 78 LEU A N 1
ATOM 568 C CA . LEU A 1 78 ? -17.647 -1.137 24.062 1.00 90.81 78 LEU A CA 1
ATOM 569 C C . LEU A 1 78 ? -17.293 -2.327 24.964 1.00 90.81 78 LEU A C 1
ATOM 571 O O . LEU A 1 78 ? -17.883 -3.400 24.823 1.00 90.81 78 LEU A O 1
ATOM 575 N N . ALA A 1 79 ? -16.372 -2.157 25.919 1.00 88.62 79 ALA A N 1
ATOM 576 C CA . ALA A 1 79 ? -16.090 -3.177 26.933 1.00 88.62 79 ALA A CA 1
ATOM 577 C C . ALA A 1 79 ? -17.310 -3.441 27.839 1.00 88.62 79 ALA A C 1
ATOM 579 O O . ALA A 1 79 ? -17.552 -4.582 28.233 1.00 88.62 79 ALA A O 1
ATOM 580 N N . GLY A 1 80 ? -18.117 -2.408 28.097 1.00 87.88 80 GLY A N 1
ATOM 581 C CA . GLY A 1 80 ? -19.426 -2.493 28.749 1.00 87.88 80 GLY A CA 1
ATOM 582 C C . GLY A 1 80 ? -20.572 -2.957 27.841 1.00 87.88 80 GLY A C 1
ATOM 583 O O . GLY A 1 80 ? -21.716 -2.973 28.288 1.00 87.88 80 GLY A O 1
ATOM 584 N N . ARG A 1 81 ? -20.290 -3.346 26.585 1.00 87.88 81 ARG A N 1
ATOM 585 C CA . ARG A 1 81 ? -21.280 -3.721 25.552 1.00 87.88 81 ARG A CA 1
ATOM 586 C C . ARG A 1 81 ? -22.278 -2.604 25.216 1.00 87.88 81 ARG A C 1
ATOM 588 O O . ARG A 1 81 ? -23.384 -2.882 24.759 1.00 87.88 81 ARG A O 1
ATOM 595 N N . GLN A 1 82 ? -21.882 -1.353 25.425 1.00 87.19 82 GLN A N 1
ATOM 596 C CA . GLN A 1 82 ? -22.625 -0.169 25.008 1.00 87.19 82 GLN A CA 1
ATOM 597 C C . GLN A 1 82 ? -22.087 0.298 23.656 1.00 87.19 82 GLN A C 1
ATOM 599 O O . GLN A 1 82 ? -20.876 0.429 23.475 1.00 87.19 82 GLN A O 1
ATOM 604 N N . LYS A 1 83 ? -22.989 0.499 22.692 1.00 87.31 83 LYS A N 1
ATOM 605 C CA . LYS A 1 83 ? -22.649 1.028 21.371 1.00 87.31 83 LYS A CA 1
ATOM 606 C C . LYS A 1 83 ? -22.956 2.518 21.343 1.00 87.31 83 LYS A C 1
ATOM 608 O O . LYS A 1 83 ? -24.086 2.907 21.614 1.00 87.31 83 LYS A O 1
ATOM 613 N N . GLU A 1 84 ? -21.971 3.316 20.956 1.00 91.62 84 GLU A N 1
ATOM 614 C CA . GLU A 1 84 ? -22.036 4.778 21.005 1.00 91.62 84 GLU A CA 1
ATOM 615 C C . GLU A 1 84 ? -21.899 5.354 19.591 1.00 91.62 84 GLU A C 1
ATOM 617 O O . GLU A 1 84 ? -20.890 5.961 19.243 1.00 91.62 84 GLU A O 1
ATOM 622 N N . THR A 1 85 ? -22.905 5.118 18.742 1.00 92.06 85 THR A N 1
ATOM 623 C CA . THR A 1 85 ? -22.849 5.422 17.297 1.00 92.06 85 THR A CA 1
ATOM 624 C C . THR A 1 85 ? -22.480 6.883 17.007 1.00 92.06 85 THR A C 1
ATOM 626 O O . THR A 1 85 ? -21.623 7.137 16.162 1.00 92.06 85 THR A O 1
ATOM 629 N N . ASP A 1 86 ? -23.054 7.837 17.746 1.00 93.75 86 ASP A N 1
ATOM 630 C CA . ASP A 1 86 ? -22.769 9.268 17.573 1.00 93.75 86 ASP A CA 1
ATOM 631 C C . ASP A 1 86 ? -21.316 9.609 17.945 1.00 93.75 86 ASP A C 1
ATOM 633 O O . ASP A 1 86 ? -20.654 10.405 17.274 1.00 93.75 86 ASP A O 1
ATOM 637 N N . ALA A 1 87 ? -20.791 8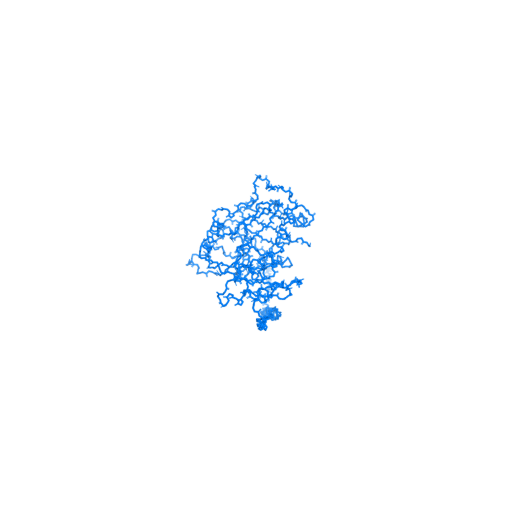.981 19.002 1.00 94.19 87 ALA A N 1
ATOM 638 C CA . ALA A 1 87 ? -19.404 9.145 19.423 1.00 94.19 87 ALA A CA 1
ATOM 639 C C . ALA A 1 87 ? -18.439 8.526 18.400 1.00 94.19 87 ALA A C 1
ATOM 641 O O . ALA A 1 87 ? -17.429 9.145 18.061 1.00 94.19 87 ALA A O 1
ATOM 642 N N . GLU A 1 88 ? -18.763 7.345 17.864 1.00 94.69 88 GLU A N 1
ATOM 643 C CA . GLU A 1 88 ? -17.996 6.698 16.796 1.00 94.69 88 GLU A CA 1
ATOM 644 C C . GLU A 1 88 ? -17.951 7.569 15.529 1.00 94.69 88 GLU A C 1
ATOM 646 O O . GLU A 1 88 ? -16.881 7.747 14.944 1.00 94.69 88 GLU A O 1
ATOM 651 N N . GLU A 1 89 ? -19.076 8.161 15.113 1.00 94.50 89 GLU A N 1
ATOM 652 C CA . GLU A 1 89 ? -19.121 9.049 13.946 1.00 94.50 89 GLU A CA 1
ATOM 653 C C . GLU A 1 89 ? -18.306 10.333 14.172 1.00 94.50 89 GLU A C 1
ATOM 655 O O . GLU A 1 89 ? -17.554 10.761 13.288 1.00 94.50 89 GLU A O 1
ATOM 660 N N . ARG A 1 90 ? -18.388 10.927 15.370 1.00 94.50 90 ARG A N 1
ATOM 661 C CA . ARG A 1 90 ? -17.542 12.070 15.755 1.00 94.50 90 ARG A CA 1
ATOM 662 C C . ARG A 1 90 ? -16.060 11.706 15.724 1.00 94.50 90 ARG A C 1
ATOM 664 O O . ARG A 1 90 ? -15.272 12.453 15.146 1.00 94.50 90 ARG A O 1
ATOM 671 N N . LEU A 1 91 ? -15.680 10.549 16.271 1.00 93.94 91 LEU A N 1
ATOM 672 C CA . LEU A 1 91 ? -14.299 10.067 16.253 1.00 93.94 91 LEU A CA 1
ATOM 673 C C . LEU A 1 91 ? -13.788 9.899 14.816 1.00 93.94 91 LEU A C 1
ATOM 675 O O . LEU A 1 91 ? -12.686 10.355 14.506 1.00 93.94 91 LEU A O 1
ATOM 679 N N . ARG A 1 92 ? -14.596 9.303 13.926 1.00 94.06 92 ARG A N 1
ATOM 680 C CA . ARG A 1 92 ? -14.260 9.174 12.498 1.00 94.06 92 ARG A CA 1
ATOM 681 C C . ARG A 1 92 ? -13.980 10.529 11.862 1.00 94.06 92 ARG A C 1
ATOM 683 O O . ARG A 1 92 ? -12.984 10.652 11.160 1.00 94.06 92 ARG A O 1
ATOM 690 N N . LYS A 1 93 ? -14.806 11.545 12.133 1.00 92.19 93 LYS A N 1
ATOM 691 C CA . LYS A 1 93 ? -14.607 12.908 11.610 1.00 92.19 93 LYS A CA 1
ATOM 692 C C . LYS A 1 93 ? -13.326 13.548 12.152 1.00 92.19 93 LYS A C 1
ATOM 694 O O . LYS A 1 93 ? -12.542 14.069 11.367 1.00 92.19 93 LYS A O 1
ATOM 699 N N . LEU A 1 94 ? -13.083 13.459 13.463 1.00 89.25 94 LEU A N 1
ATOM 700 C CA . LEU A 1 94 ? -11.902 14.045 14.115 1.00 89.25 94 LEU A CA 1
ATOM 701 C C . LEU A 1 94 ? -10.587 13.448 13.599 1.00 89.25 94 LEU A C 1
ATOM 703 O O . LEU A 1 94 ? -9.639 14.177 13.320 1.00 89.25 94 LEU A O 1
ATOM 707 N N . TYR A 1 95 ? -10.535 12.124 13.448 1.00 86.25 95 TYR A N 1
ATOM 708 C CA . TYR A 1 95 ? -9.347 11.414 12.971 1.00 86.25 95 TYR A CA 1
ATOM 709 C C . TYR A 1 95 ? -9.285 11.263 11.441 1.00 86.25 95 TYR A C 1
ATOM 711 O O . TYR A 1 95 ? -8.270 10.778 10.936 1.00 86.25 95 TYR A O 1
ATOM 719 N N . GLN A 1 96 ? -10.339 11.670 10.720 1.00 89.69 96 GLN A N 1
ATOM 720 C CA . GLN A 1 96 ? -10.550 11.439 9.282 1.00 89.69 96 GLN A CA 1
ATOM 721 C C . GLN A 1 96 ? -10.455 9.952 8.898 1.00 89.69 96 GLN A C 1
ATOM 723 O O . GLN A 1 96 ? -9.868 9.578 7.882 1.00 89.69 96 GLN A O 1
ATOM 728 N N . LEU A 1 97 ? -11.016 9.084 9.743 1.00 92.31 97 LEU A N 1
ATOM 729 C CA . LEU A 1 97 ? -10.976 7.635 9.551 1.00 92.31 97 LEU A CA 1
ATOM 730 C C . LEU A 1 97 ? -11.905 7.220 8.409 1.00 92.31 97 LEU A C 1
ATOM 732 O O . LEU A 1 97 ? -13.012 7.757 8.290 1.00 92.31 97 LEU A O 1
ATOM 736 N N . PRO A 1 98 ? -11.521 6.217 7.609 1.00 91.88 98 PRO A N 1
ATOM 737 C CA . PRO A 1 98 ? -12.377 5.733 6.544 1.00 91.88 98 PRO A CA 1
ATOM 738 C C . PRO A 1 98 ? -13.580 4.965 7.121 1.00 91.88 98 PRO A C 1
ATOM 740 O O . PRO A 1 98 ? -13.518 4.427 8.235 1.00 91.88 98 PRO A O 1
ATOM 743 N N . PRO A 1 99 ? -14.704 4.918 6.388 1.00 90.25 99 PRO A N 1
ATOM 744 C CA . PRO A 1 99 ? -15.963 4.374 6.894 1.00 90.25 99 PRO A CA 1
ATOM 745 C C . PRO A 1 99 ? -15.906 2.866 7.171 1.00 90.25 99 PRO A C 1
ATOM 747 O O . PRO A 1 99 ? -16.612 2.374 8.046 1.00 90.25 99 PRO A O 1
ATOM 750 N N . ASP A 1 100 ? -15.044 2.135 6.470 1.00 89.94 100 ASP A N 1
ATOM 751 C CA . ASP A 1 100 ? -14.917 0.681 6.546 1.00 89.94 100 ASP A CA 1
ATOM 752 C C . ASP A 1 100 ? -13.961 0.197 7.652 1.00 89.94 100 ASP A C 1
ATOM 754 O O . ASP A 1 100 ? -13.743 -1.005 7.802 1.00 89.94 100 ASP A O 1
ATOM 758 N N . TRP A 1 101 ? -13.377 1.103 8.444 1.00 93.44 101 TRP A N 1
ATOM 759 C CA . TRP A 1 101 ? -12.615 0.710 9.630 1.00 93.44 101 TRP A CA 1
ATOM 760 C C . TRP A 1 101 ? -13.527 0.254 10.763 1.00 93.44 101 TRP A C 1
ATOM 762 O O . TRP A 1 101 ? -14.512 0.921 11.099 1.00 93.44 101 TRP A O 1
ATOM 772 N N . ASP A 1 102 ? -13.143 -0.853 11.395 1.00 93.56 102 ASP A N 1
ATOM 773 C CA . ASP A 1 102 ? -13.729 -1.307 12.649 1.00 93.56 102 ASP A CA 1
ATOM 774 C C . ASP A 1 102 ? -13.234 -0.431 13.805 1.00 93.56 102 ASP A C 1
ATOM 776 O O . ASP A 1 102 ? -12.094 -0.540 14.269 1.00 93.56 102 ASP A O 1
ATOM 780 N N . ILE A 1 103 ? -14.124 0.444 14.272 1.00 94.12 103 ILE A N 1
ATOM 781 C CA . ILE A 1 103 ? -13.836 1.392 15.349 1.00 94.12 103 ILE A CA 1
ATOM 782 C C . ILE A 1 103 ? -13.566 0.672 16.662 1.00 94.12 103 ILE A C 1
ATOM 784 O O . ILE A 1 103 ? -12.726 1.130 17.431 1.00 94.12 103 ILE A O 1
ATOM 788 N N . ALA A 1 104 ? -14.181 -0.487 16.906 1.00 92.81 104 ALA A N 1
ATOM 789 C CA . ALA A 1 104 ? -13.922 -1.236 18.125 1.00 92.81 104 ALA A CA 1
ATOM 790 C C . ALA A 1 104 ? -12.474 -1.734 18.176 1.00 92.81 104 ALA A C 1
ATOM 792 O O . ALA A 1 104 ? -11.822 -1.634 19.219 1.00 92.81 104 ALA A O 1
ATOM 793 N N . THR A 1 105 ? -11.958 -2.234 17.052 1.00 95.12 105 THR A N 1
ATOM 794 C CA . THR A 1 105 ? -10.552 -2.636 16.936 1.00 95.12 105 THR A CA 1
ATOM 795 C C . THR A 1 105 ? -9.621 -1.425 17.017 1.00 95.12 105 THR A C 1
ATOM 797 O O . THR A 1 105 ? -8.657 -1.448 17.782 1.00 95.12 105 THR A O 1
ATOM 800 N N . PHE A 1 106 ? -9.937 -0.332 16.316 1.00 95.44 106 PHE A N 1
ATOM 801 C CA . PHE A 1 106 ? -9.153 0.907 16.360 1.00 95.44 106 PHE A CA 1
ATOM 802 C C . PHE A 1 106 ? -9.051 1.505 17.777 1.00 95.44 106 PHE A C 1
ATOM 804 O O . PHE A 1 106 ? -7.964 1.840 18.249 1.00 95.44 106 PHE A O 1
ATOM 811 N N . CYS A 1 107 ? -10.164 1.583 18.507 1.00 94.31 107 CYS A N 1
ATOM 812 C CA . CYS A 1 107 ? -10.213 2.104 19.874 1.00 94.31 107 CYS A CA 1
ATOM 813 C C . CYS A 1 107 ? -9.425 1.248 20.880 1.00 94.31 107 CYS A C 1
ATOM 815 O O . CYS A 1 107 ? -8.983 1.765 21.903 1.00 94.31 107 CYS A O 1
ATOM 817 N N . LYS A 1 108 ? -9.193 -0.036 20.586 1.00 92.12 108 LYS A N 1
ATOM 818 C CA . LYS A 1 108 ? -8.319 -0.924 21.374 1.00 92.12 108 LYS A CA 1
ATOM 819 C C . LYS A 1 108 ? -6.856 -0.890 20.920 1.00 92.12 108 LYS A C 1
ATOM 821 O O . LYS A 1 108 ? -6.014 -1.516 21.557 1.00 92.12 108 LYS A O 1
ATOM 826 N N . GLY A 1 109 ? -6.564 -0.176 19.833 1.00 92.38 109 GLY A N 1
ATOM 827 C CA . GLY A 1 109 ? -5.235 -0.055 19.255 1.00 92.38 109 GLY A CA 1
ATOM 828 C C . GLY A 1 109 ? -4.207 0.533 20.216 1.00 92.38 109 GLY A C 1
ATOM 829 O O . GLY A 1 109 ? -4.525 1.295 21.137 1.00 92.38 109 GLY A O 1
ATOM 830 N N . GLN A 1 110 ? -2.950 0.179 19.968 1.00 90.75 110 GLN A N 1
ATOM 831 C CA . GLN A 1 110 ? -1.811 0.690 20.708 1.00 90.75 110 GLN A CA 1
ATOM 832 C C . GLN A 1 110 ? -1.570 2.150 20.332 1.00 90.75 110 GLN A C 1
ATOM 834 O O . GLN A 1 110 ? -1.466 2.497 19.157 1.00 90.75 110 GLN A O 1
ATOM 839 N N . ARG A 1 111 ? -1.422 3.006 21.345 1.00 86.81 111 ARG A N 1
ATOM 840 C CA . ARG A 1 111 ? -1.008 4.394 21.153 1.00 86.81 111 ARG A CA 1
ATOM 841 C C . ARG A 1 111 ? 0.515 4.489 21.174 1.00 86.81 111 ARG A C 1
ATOM 843 O O . ARG A 1 111 ? 1.138 4.232 22.203 1.00 86.81 111 ARG A O 1
ATOM 850 N N . LEU A 1 112 ? 1.105 4.909 20.066 1.00 84.00 112 LEU A N 1
ATOM 851 C CA . LEU A 1 112 ? 2.531 5.191 19.944 1.00 84.00 112 LEU A CA 1
ATOM 852 C C . LEU A 1 112 ? 2.764 6.684 20.226 1.00 84.00 112 LEU A C 1
ATOM 854 O O . LEU A 1 112 ? 2.127 7.550 19.624 1.00 84.00 112 LEU A O 1
ATOM 858 N N . LYS A 1 113 ? 3.636 7.002 21.192 1.00 73.56 113 LYS A N 1
ATOM 859 C CA . LYS A 1 113 ? 4.027 8.383 21.536 1.00 73.56 113 LYS A CA 1
ATOM 860 C C . LYS A 1 113 ? 5.299 8.753 20.780 1.00 73.56 113 LYS A C 1
ATOM 862 O O . LYS A 1 113 ? 6.254 8.002 20.894 1.00 73.56 113 LYS A O 1
ATOM 867 N N . GLY A 1 114 ? 5.324 9.920 20.125 1.00 64.19 114 GLY A N 1
ATOM 868 C CA . GLY A 1 114 ? 6.539 10.519 19.550 1.00 64.19 114 GLY A CA 1
ATOM 869 C C . GLY A 1 114 ? 7.257 9.575 18.587 1.00 64.19 114 GLY A C 1
ATOM 870 O O . GLY A 1 114 ? 8.122 8.809 18.999 1.00 64.19 114 GLY A O 1
ATOM 871 N N . GLY A 1 115 ? 6.870 9.619 17.313 1.00 44.16 115 GLY A N 1
ATOM 872 C CA . GLY A 1 115 ? 7.250 8.624 16.316 1.00 44.16 115 GLY A CA 1
ATOM 873 C C . GLY A 1 115 ? 8.753 8.360 16.252 1.00 44.16 115 GLY A C 1
ATOM 874 O O . GLY A 1 115 ? 9.553 9.242 15.920 1.00 44.16 115 GLY A O 1
ATOM 875 N N . LEU A 1 116 ? 9.125 7.103 16.494 1.00 41.66 116 LEU A N 1
ATOM 876 C CA . LEU A 1 116 ? 10.371 6.550 15.983 1.00 41.66 116 LEU A CA 1
ATOM 877 C C . LEU A 1 116 ? 10.431 6.873 14.481 1.00 41.66 116 LEU A C 1
ATOM 879 O O . LEU A 1 116 ? 9.538 6.516 13.719 1.00 41.66 116 LEU A O 1
ATOM 883 N N . GLY A 1 117 ? 11.456 7.622 14.065 1.00 47.94 117 GLY A N 1
ATOM 884 C CA . GLY A 1 117 ? 11.551 8.171 12.706 1.00 47.94 117 GLY A CA 1
ATOM 885 C C . GLY A 1 117 ? 11.297 9.664 12.540 1.00 47.94 117 GLY A C 1
ATOM 886 O O . GLY A 1 117 ? 11.182 10.122 11.410 1.00 47.94 117 GLY A O 1
ATOM 887 N N . GLY A 1 118 ? 11.258 10.432 13.633 1.00 47.78 118 GLY A N 1
ATOM 888 C CA . GLY A 1 118 ? 11.295 11.899 13.578 1.00 47.78 118 GLY A CA 1
ATOM 889 C C . GLY A 1 118 ? 9.927 12.580 13.509 1.00 47.78 118 GLY A C 1
ATOM 890 O O . GLY A 1 118 ? 9.858 13.783 13.259 1.00 47.78 118 GLY A O 1
ATOM 891 N N . ARG A 1 119 ? 8.831 11.850 13.756 1.00 59.84 119 ARG A N 1
ATOM 892 C CA . ARG A 1 119 ? 7.472 12.413 13.727 1.00 59.84 119 ARG A CA 1
ATOM 893 C C . ARG A 1 119 ? 7.051 12.972 15.091 1.00 59.84 119 ARG A C 1
ATOM 895 O O . ARG A 1 119 ? 7.275 12.354 16.128 1.00 59.84 119 ARG A O 1
ATOM 902 N N . LYS A 1 120 ? 6.401 14.144 15.088 1.00 54.12 120 LYS A N 1
ATOM 903 C CA . LYS A 1 120 ? 6.006 14.883 16.308 1.00 54.12 120 LYS A CA 1
ATOM 904 C C . LYS A 1 120 ? 4.678 14.422 16.931 1.00 54.12 120 LYS A C 1
ATOM 906 O O . LYS A 1 120 ? 4.483 14.611 18.129 1.00 54.12 120 LYS A O 1
ATOM 911 N N . ALA A 1 121 ? 3.767 13.842 16.147 1.00 63.69 121 ALA A N 1
ATOM 912 C CA . ALA A 1 121 ? 2.438 13.441 16.613 1.00 63.69 121 ALA A CA 1
ATOM 913 C C . ALA A 1 121 ? 2.432 12.030 17.230 1.00 63.69 121 ALA A C 1
ATOM 915 O O . ALA A 1 121 ? 3.275 11.192 16.915 1.00 63.69 121 ALA A O 1
ATOM 916 N N . SER A 1 122 ? 1.487 11.784 18.144 1.00 71.75 122 SER A N 1
ATOM 917 C CA . SER A 1 122 ? 1.154 10.422 18.584 1.00 71.75 122 SER A CA 1
ATOM 918 C C . SER A 1 122 ? 0.200 9.779 17.574 1.00 71.75 122 SER A C 1
ATOM 920 O O . SER A 1 122 ? -0.646 10.482 17.028 1.00 71.75 122 SER A O 1
ATOM 922 N N . THR A 1 123 ? 0.290 8.463 17.389 1.00 85.00 123 THR A N 1
ATOM 923 C CA . THR A 1 123 ? -0.584 7.689 16.491 1.00 85.00 123 THR A CA 1
ATOM 924 C C . THR A 1 123 ? -1.195 6.495 17.220 1.00 85.00 123 THR A C 1
ATOM 926 O O . THR A 1 123 ? -0.676 6.047 18.245 1.00 85.00 123 THR A O 1
ATOM 929 N N . VAL A 1 124 ? -2.316 5.999 16.712 1.00 91.12 124 VAL A N 1
ATOM 930 C CA . VAL A 1 124 ? -2.961 4.757 17.119 1.00 91.12 124 VAL A CA 1
ATOM 931 C C . VAL A 1 124 ? -2.800 3.746 15.993 1.00 91.12 124 VAL A C 1
ATOM 933 O O . VAL A 1 124 ? -3.229 3.994 14.865 1.00 91.12 124 VAL A O 1
ATOM 936 N N . VAL A 1 125 ? -2.223 2.594 16.331 1.00 93.62 125 VAL A N 1
ATOM 937 C CA . VAL A 1 125 ? -2.062 1.456 15.426 1.00 93.62 125 VAL A CA 1
ATOM 938 C C . VAL A 1 125 ? -2.819 0.237 15.950 1.00 93.62 125 VAL A C 1
ATOM 940 O O . VAL A 1 125 ? -2.759 -0.094 17.137 1.00 93.62 125 VAL A O 1
ATOM 943 N N . ALA A 1 126 ? -3.533 -0.451 15.066 1.00 95.56 126 ALA A N 1
ATOM 944 C CA . ALA A 1 126 ? -4.156 -1.737 15.349 1.00 95.56 126 ALA A CA 1
ATOM 945 C C . ALA A 1 126 ? -4.020 -2.683 14.152 1.00 95.56 126 ALA A C 1
ATOM 947 O O . ALA A 1 126 ? -3.993 -2.255 12.999 1.00 95.56 126 ALA A O 1
ATOM 948 N N . PHE A 1 127 ? -3.979 -3.981 14.438 1.00 95.88 127 PHE A N 1
ATOM 949 C CA . PHE A 1 127 ? -3.984 -5.042 13.437 1.00 95.88 127 PHE A CA 1
ATOM 950 C C . PHE A 1 127 ? -5.312 -5.774 13.554 1.00 95.88 127 PHE A C 1
ATOM 952 O O . PHE A 1 127 ? -5.561 -6.447 14.549 1.00 95.88 127 PHE A O 1
ATOM 959 N N . GLN A 1 128 ? -6.180 -5.602 12.563 1.00 95.62 128 GLN A N 1
ATOM 960 C CA . GLN A 1 128 ? -7.502 -6.212 12.540 1.00 95.62 128 GLN A CA 1
ATOM 961 C C . GLN A 1 128 ? -7.450 -7.524 11.744 1.00 95.62 128 GLN A C 1
ATOM 963 O O . GLN A 1 128 ? -7.320 -7.462 10.513 1.00 95.62 128 GLN A O 1
ATOM 968 N N . PRO A 1 129 ? -7.588 -8.699 12.390 1.00 96.06 129 PRO A N 1
ATOM 969 C CA . PRO A 1 129 ? -7.722 -9.965 11.679 1.00 96.06 129 PRO A CA 1
ATOM 970 C C . PRO A 1 129 ? -8.892 -9.896 10.705 1.00 96.06 129 PRO A C 1
ATOM 972 O O . PRO A 1 129 ? -9.965 -9.389 11.039 1.00 96.06 129 PRO A O 1
ATOM 975 N N . GLN A 1 130 ? -8.672 -10.361 9.483 1.00 94.12 130 GLN A N 1
ATOM 976 C CA . GLN A 1 130 ? -9.696 -10.353 8.452 1.00 94.12 130 GLN A CA 1
ATOM 977 C C . GLN A 1 130 ? -10.459 -11.682 8.427 1.00 94.12 130 GLN A C 1
ATOM 979 O O . GLN A 1 130 ? -9.882 -12.738 8.701 1.00 94.12 130 GLN A O 1
ATOM 984 N N . PRO A 1 131 ? -11.756 -11.646 8.094 1.00 92.38 131 PRO A N 1
ATOM 985 C CA . PRO A 1 131 ? -12.590 -12.837 8.077 1.00 92.38 131 PRO A CA 1
ATOM 986 C C . PRO A 1 131 ? -12.230 -13.785 6.907 1.00 92.38 131 PRO A C 1
ATOM 988 O O . PRO A 1 131 ? -11.554 -13.375 5.953 1.00 92.38 131 PRO A O 1
ATOM 991 N N . PRO A 1 132 ? -12.648 -15.068 6.959 1.00 92.25 132 PRO A N 1
ATOM 992 C CA . PRO A 1 132 ? -12.204 -16.105 6.019 1.00 92.25 132 PRO A CA 1
ATOM 993 C C . PRO A 1 132 ? -12.442 -15.790 4.535 1.00 92.25 132 PRO A C 1
ATOM 995 O O . PRO A 1 132 ? -11.665 -16.212 3.679 1.00 92.25 132 PRO A O 1
ATOM 998 N N . GLU A 1 133 ? -13.490 -15.041 4.204 1.00 90.38 133 GLU A N 1
ATOM 999 C CA . GLU A 1 133 ? -13.791 -14.601 2.843 1.00 90.38 133 GLU A CA 1
ATOM 1000 C C . GLU A 1 133 ? -12.725 -13.653 2.284 1.00 90.38 133 GLU A C 1
ATOM 1002 O O . GLU A 1 133 ? -12.348 -13.782 1.118 1.00 90.38 133 GLU A O 1
ATOM 1007 N N . VAL A 1 134 ? -12.174 -12.766 3.119 1.00 90.44 134 VAL A N 1
ATOM 1008 C CA . VAL A 1 134 ? -11.071 -11.875 2.739 1.00 90.44 134 VAL A CA 1
ATOM 1009 C C . VAL A 1 134 ? -9.787 -12.686 2.587 1.00 90.44 134 VAL A C 1
ATOM 1011 O O . VAL A 1 134 ? -9.055 -12.493 1.620 1.00 90.44 134 VAL A O 1
ATOM 1014 N N . VAL A 1 135 ? -9.534 -13.647 3.482 1.00 93.31 135 VAL A N 1
ATOM 1015 C CA . VAL A 1 135 ? -8.383 -14.564 3.376 1.00 93.31 135 VAL A CA 1
ATOM 1016 C C . VAL A 1 135 ? -8.436 -15.356 2.065 1.00 93.31 135 VAL A C 1
ATOM 1018 O O . VAL A 1 135 ? -7.449 -15.417 1.332 1.00 93.31 135 VAL A O 1
ATOM 1021 N N . LYS A 1 136 ? -9.606 -15.900 1.709 1.00 91.25 136 LYS A N 1
ATOM 1022 C CA . LYS A 1 136 ? -9.831 -16.602 0.437 1.00 91.25 136 LYS A CA 1
ATOM 1023 C C . LYS A 1 136 ? -9.638 -15.681 -0.770 1.00 91.25 136 LYS A C 1
ATOM 1025 O O . LYS A 1 136 ? -9.050 -16.097 -1.768 1.00 91.25 136 LYS A O 1
ATOM 1030 N N . ALA A 1 137 ? -10.120 -14.443 -0.692 1.00 89.25 137 ALA A N 1
ATOM 1031 C CA . ALA A 1 137 ? -9.937 -13.455 -1.748 1.00 89.25 137 ALA A CA 1
ATOM 1032 C C . ALA A 1 137 ? -8.453 -13.101 -1.949 1.00 89.25 137 ALA A C 1
ATOM 1034 O O . ALA A 1 137 ? -7.981 -13.077 -3.086 1.00 89.25 137 ALA A O 1
ATOM 1035 N N . MET A 1 138 ? -7.702 -12.928 -0.857 1.00 91.69 138 MET A N 1
ATOM 1036 C CA . MET A 1 138 ? -6.252 -12.725 -0.890 1.00 91.69 138 MET A CA 1
ATOM 1037 C C . MET A 1 138 ? -5.514 -13.935 -1.460 1.00 91.69 138 MET A C 1
ATOM 1039 O O . MET A 1 138 ? -4.609 -13.760 -2.269 1.00 91.69 138 MET A O 1
ATOM 1043 N N . GLN A 1 139 ? -5.925 -15.162 -1.129 1.00 92.69 139 GLN A N 1
ATOM 1044 C CA . GLN A 1 139 ? -5.361 -16.359 -1.757 1.00 92.69 139 GLN A CA 1
ATOM 1045 C C . GLN A 1 139 ? -5.548 -16.333 -3.280 1.00 92.69 139 GLN A C 1
ATOM 1047 O O . GLN A 1 139 ? -4.593 -16.577 -4.013 1.00 92.69 139 GLN A O 1
ATOM 1052 N N . GLY A 1 140 ? -6.746 -15.981 -3.760 1.00 89.44 140 GLY A N 1
ATOM 1053 C CA . GLY A 1 140 ? -7.007 -15.826 -5.194 1.00 89.44 140 GLY A CA 1
ATOM 1054 C C . GLY A 1 140 ? -6.144 -14.742 -5.847 1.00 89.44 140 GLY A C 1
ATOM 1055 O O . GLY A 1 140 ? -5.710 -14.902 -6.985 1.00 89.44 140 GLY A O 1
ATOM 1056 N N . MET A 1 141 ? -5.841 -13.668 -5.116 1.00 89.00 141 MET A N 1
ATOM 1057 C CA . MET A 1 141 ? -4.943 -12.606 -5.565 1.00 89.00 141 MET A CA 1
ATOM 1058 C C . MET A 1 141 ? -3.485 -13.081 -5.682 1.00 89.00 141 MET A C 1
ATOM 1060 O O . MET A 1 141 ? -2.825 -12.806 -6.685 1.00 89.00 141 MET A O 1
ATOM 1064 N N . LEU A 1 142 ? -2.979 -13.819 -4.689 1.00 90.44 142 LEU A N 1
ATOM 1065 C CA . LEU A 1 142 ? -1.629 -14.390 -4.727 1.00 90.44 142 LEU A CA 1
ATOM 1066 C C . LEU A 1 142 ? -1.503 -15.436 -5.842 1.00 90.44 142 LEU A C 1
ATOM 1068 O O . LEU A 1 142 ? -0.543 -15.387 -6.607 1.00 90.44 142 LEU A O 1
ATOM 1072 N N . ASP A 1 143 ? -2.482 -16.336 -5.975 1.00 90.62 143 ASP A N 1
ATOM 1073 C CA . ASP A 1 143 ? -2.498 -17.359 -7.028 1.00 90.62 143 ASP A CA 1
ATOM 1074 C C . ASP A 1 143 ? -2.581 -16.709 -8.425 1.00 90.62 143 ASP A C 1
ATOM 1076 O O . ASP A 1 143 ? -1.825 -17.067 -9.327 1.00 90.62 143 ASP A O 1
ATOM 1080 N N . GLY A 1 144 ? -3.444 -15.701 -8.605 1.00 88.12 144 GLY A N 1
ATOM 1081 C CA . GLY A 1 144 ? -3.633 -15.006 -9.884 1.00 88.12 144 GLY A CA 1
ATOM 1082 C C . GLY A 1 144 ? -2.458 -14.120 -10.312 1.00 88.12 144 GLY A C 1
ATOM 1083 O O . GLY A 1 144 ? -2.323 -13.802 -11.493 1.00 88.12 144 GLY A O 1
ATOM 1084 N N . THR A 1 145 ? -1.594 -13.737 -9.371 1.00 89.50 145 THR A N 1
ATOM 1085 C CA . THR A 1 145 ? -0.390 -12.936 -9.638 1.00 89.50 145 THR A CA 1
ATOM 1086 C C . THR A 1 145 ? 0.907 -13.726 -9.508 1.00 89.50 145 THR A C 1
ATOM 1088 O O . THR A 1 145 ? 1.996 -13.158 -9.644 1.00 89.50 145 THR A O 1
ATOM 1091 N N . TYR A 1 146 ? 0.822 -15.035 -9.287 1.00 90.81 146 TYR A N 1
ATOM 1092 C CA . TYR A 1 146 ? 1.983 -15.904 -9.245 1.00 90.81 146 TYR A CA 1
ATOM 1093 C C . TYR A 1 146 ? 2.636 -16.011 -10.629 1.00 90.81 146 TYR A C 1
ATOM 1095 O O . TYR A 1 146 ? 1.979 -16.253 -11.642 1.00 90.81 146 TYR A O 1
ATOM 1103 N N . ARG A 1 147 ? 3.963 -15.866 -10.677 1.00 89.88 147 ARG A N 1
ATOM 1104 C CA . ARG A 1 147 ? 4.775 -16.172 -11.863 1.00 89.88 147 ARG A CA 1
ATOM 1105 C C . ARG A 1 147 ? 6.025 -16.915 -11.424 1.00 89.88 147 ARG A C 1
ATOM 1107 O O . ARG A 1 147 ? 6.799 -16.391 -10.629 1.00 89.88 147 ARG A O 1
ATOM 1114 N N . LYS A 1 148 ? 6.264 -18.100 -11.982 1.00 88.88 148 LYS A N 1
ATOM 1115 C CA . LYS A 1 148 ? 7.472 -18.888 -11.714 1.00 88.88 148 LYS A CA 1
ATOM 1116 C C . LYS A 1 148 ? 8.650 -18.360 -12.538 1.00 88.88 148 LYS A C 1
ATOM 1118 O O . LYS A 1 148 ? 9.034 -18.959 -13.534 1.00 88.88 148 LYS A O 1
ATOM 1123 N N . VAL A 1 149 ? 9.175 -17.198 -12.152 1.00 86.12 149 VAL A N 1
ATOM 1124 C CA . VAL A 1 149 ? 10.324 -16.549 -12.802 1.00 86.12 149 VAL A CA 1
ATOM 1125 C C . VAL A 1 149 ? 11.406 -16.268 -11.769 1.00 86.12 149 VAL A C 1
ATOM 1127 O O . VAL A 1 149 ? 11.117 -15.731 -10.701 1.00 86.12 149 VAL A O 1
ATOM 1130 N N . TYR A 1 150 ? 12.641 -16.649 -12.092 1.00 79.88 150 TYR A N 1
ATOM 1131 C CA . TYR A 1 150 ? 13.807 -16.407 -11.251 1.00 79.88 150 TYR A CA 1
ATOM 1132 C C . TYR A 1 150 ? 14.410 -15.038 -11.554 1.00 79.88 150 TYR A C 1
ATOM 1134 O O . TYR A 1 150 ? 14.539 -14.660 -12.720 1.00 79.88 150 TYR A O 1
ATOM 1142 N N . THR A 1 151 ? 14.843 -14.315 -10.524 1.00 82.00 151 THR A N 1
ATOM 1143 C CA . THR A 1 151 ? 15.714 -13.153 -10.698 1.00 82.00 151 THR A CA 1
ATOM 1144 C C . THR A 1 151 ? 16.900 -13.211 -9.744 1.00 82.00 151 THR A C 1
ATOM 1146 O O . THR A 1 151 ? 16.873 -13.886 -8.711 1.00 82.00 151 THR A O 1
ATOM 1149 N N . ARG A 1 152 ? 17.936 -12.429 -10.066 1.00 78.00 152 ARG A N 1
ATOM 1150 C CA . ARG A 1 152 ? 19.126 -12.241 -9.226 1.00 78.00 152 ARG A CA 1
ATOM 1151 C C . ARG A 1 152 ? 18.815 -11.796 -7.793 1.00 78.00 152 ARG A C 1
ATOM 1153 O O . ARG A 1 152 ? 19.623 -12.038 -6.899 1.00 78.00 152 ARG A O 1
ATOM 1160 N N . ASP A 1 153 ? 17.657 -11.175 -7.553 1.00 78.75 153 ASP A N 1
ATOM 1161 C CA . ASP A 1 153 ? 17.287 -10.684 -6.224 1.00 78.75 153 ASP A CA 1
ATOM 1162 C C . ASP A 1 153 ? 17.026 -11.830 -5.232 1.00 78.75 153 ASP A C 1
ATOM 1164 O O . ASP A 1 153 ? 17.176 -11.633 -4.026 1.00 78.75 153 ASP A O 1
ATOM 1168 N N . ARG A 1 154 ? 16.761 -13.055 -5.718 1.00 76.38 154 ARG A N 1
ATOM 1169 C CA . ARG A 1 154 ? 16.645 -14.258 -4.874 1.00 76.38 154 ARG A CA 1
ATOM 1170 C C . ARG A 1 154 ? 17.972 -14.756 -4.309 1.00 76.38 154 ARG A C 1
ATOM 1172 O O . ARG A 1 154 ? 17.951 -15.489 -3.326 1.00 76.38 154 ARG A O 1
ATOM 1179 N N . ARG A 1 155 ? 19.117 -14.386 -4.899 1.00 73.38 155 ARG A N 1
ATOM 1180 C CA . ARG A 1 155 ? 20.464 -14.769 -4.423 1.00 73.38 155 ARG A CA 1
ATOM 1181 C C . ARG A 1 155 ? 20.587 -16.265 -4.093 1.00 73.38 155 ARG A C 1
ATOM 1183 O O . ARG A 1 155 ? 20.956 -16.640 -2.986 1.00 73.38 155 ARG A O 1
ATOM 1190 N N . GLY A 1 156 ? 20.207 -17.125 -5.031 1.00 67.69 156 GLY A N 1
ATOM 1191 C CA . GLY A 1 156 ? 20.241 -18.585 -4.868 1.00 67.69 156 GLY A CA 1
ATOM 1192 C C . GLY A 1 156 ? 19.045 -19.201 -4.129 1.00 67.69 156 GLY A C 1
ATOM 1193 O O . GLY A 1 156 ? 18.886 -20.417 -4.176 1.00 67.69 156 GLY A O 1
ATOM 1194 N N . ALA A 1 157 ? 18.168 -18.407 -3.503 1.00 72.75 157 ALA A N 1
ATOM 1195 C CA . ALA A 1 157 ? 16.973 -18.942 -2.854 1.00 72.75 157 ALA A CA 1
ATOM 1196 C C . ALA A 1 157 ? 16.007 -19.560 -3.885 1.00 72.75 157 ALA A C 1
ATOM 1198 O O . ALA A 1 157 ? 15.804 -18.981 -4.961 1.00 72.75 157 ALA A O 1
ATOM 1199 N N . PRO A 1 158 ? 15.372 -20.706 -3.575 1.00 74.75 158 PRO A N 1
ATOM 1200 C CA . PRO A 1 158 ? 14.421 -21.332 -4.481 1.00 74.75 158 PRO A CA 1
ATOM 1201 C C . PRO A 1 158 ? 13.192 -20.442 -4.703 1.00 74.75 158 PRO A C 1
ATOM 1203 O O . PRO A 1 158 ? 12.815 -19.617 -3.863 1.00 74.75 158 PRO A O 1
ATOM 1206 N N . ILE A 1 159 ? 12.537 -20.632 -5.847 1.00 80.81 159 ILE A N 1
ATOM 1207 C CA . ILE A 1 159 ? 11.207 -20.069 -6.084 1.00 80.81 159 ILE A CA 1
ATOM 1208 C C . ILE A 1 159 ? 10.192 -21.038 -5.475 1.00 80.81 159 ILE A C 1
ATOM 1210 O O . ILE A 1 159 ? 10.214 -22.215 -5.841 1.00 80.81 159 ILE A O 1
ATOM 1214 N N . PRO A 1 160 ? 9.300 -20.588 -4.582 1.00 84.50 160 PRO A N 1
ATOM 1215 C CA . PRO A 1 160 ? 8.234 -21.444 -4.081 1.00 84.50 160 PRO A CA 1
ATOM 1216 C C . PRO A 1 160 ? 7.298 -21.856 -5.223 1.00 84.50 160 PRO A C 1
ATOM 1218 O O . PRO A 1 160 ? 6.977 -21.047 -6.095 1.00 84.50 160 PRO A O 1
ATOM 1221 N N . ASP A 1 161 ? 6.820 -23.101 -5.208 1.00 85.19 161 ASP A N 1
ATOM 1222 C CA . ASP A 1 161 ? 5.844 -23.589 -6.195 1.00 85.19 161 ASP A CA 1
ATOM 1223 C C . ASP A 1 161 ? 4.462 -22.951 -6.019 1.00 85.19 161 ASP A C 1
ATOM 1225 O O . ASP A 1 161 ? 3.696 -22.844 -6.974 1.00 85.19 161 ASP A O 1
ATOM 1229 N N . ARG A 1 162 ? 4.142 -22.524 -4.792 1.00 86.81 162 ARG A N 1
ATOM 1230 C CA . ARG A 1 162 ? 2.883 -21.865 -4.449 1.00 86.81 162 ARG A CA 1
ATOM 1231 C C . ARG A 1 162 ? 3.008 -21.071 -3.150 1.00 86.81 162 ARG A C 1
ATOM 1233 O O . ARG A 1 162 ? 3.789 -21.430 -2.272 1.00 86.81 162 ARG A O 1
ATOM 1240 N N . PHE A 1 163 ? 2.171 -20.046 -3.008 1.00 90.44 163 PHE A N 1
ATOM 1241 C CA . PHE A 1 163 ? 1.932 -19.354 -1.744 1.00 90.44 163 PHE A CA 1
ATOM 1242 C C . PHE A 1 163 ? 0.622 -19.808 -1.099 1.00 90.44 163 PHE A C 1
ATOM 1244 O O . PHE A 1 163 ? -0.389 -19.961 -1.783 1.00 90.44 163 PHE A O 1
ATOM 1251 N N . VAL A 1 164 ? 0.630 -19.987 0.221 1.00 92.94 164 VAL A N 1
ATOM 1252 C CA . VAL A 1 164 ? -0.571 -20.295 1.006 1.00 92.94 164 VAL A CA 1
ATOM 1253 C C . VAL A 1 164 ? -0.784 -19.176 2.014 1.00 92.94 164 VAL A C 1
ATOM 1255 O O . VAL A 1 164 ? 0.028 -18.997 2.920 1.00 92.94 164 VAL A O 1
ATOM 1258 N N . VAL A 1 165 ? -1.874 -18.428 1.860 1.00 93.81 165 VAL A N 1
ATOM 1259 C CA . VAL A 1 165 ? -2.262 -17.372 2.795 1.00 93.81 165 VAL A CA 1
ATOM 1260 C C . VAL A 1 165 ? -2.712 -18.024 4.098 1.00 93.81 165 VAL A C 1
ATOM 1262 O O . VAL A 1 165 ? -3.689 -18.771 4.127 1.00 93.81 165 VAL A O 1
ATOM 1265 N N . LYS A 1 166 ? -1.973 -17.748 5.173 1.00 93.56 166 LYS A N 1
ATOM 1266 C CA . LYS A 1 166 ? -2.292 -18.215 6.527 1.00 93.56 166 LYS A CA 1
ATOM 1267 C C . LYS A 1 166 ? -3.246 -17.261 7.226 1.00 93.56 166 LYS A C 1
ATOM 1269 O O . LYS A 1 166 ? -4.308 -17.668 7.681 1.00 93.56 166 LYS A O 1
ATOM 1274 N N . GLU A 1 167 ? -2.863 -15.992 7.264 1.00 94.00 167 GLU A N 1
ATOM 1275 C CA . GLU A 1 167 ? -3.567 -14.941 7.983 1.00 94.00 167 GLU A CA 1
ATOM 1276 C C . GLU A 1 167 ? -3.523 -13.650 7.173 1.00 94.00 167 GLU A C 1
ATOM 1278 O O . GLU A 1 167 ? -2.588 -13.402 6.409 1.00 94.00 167 GLU A O 1
ATOM 1283 N N . VAL A 1 168 ? -4.542 -12.816 7.353 1.00 95.31 168 VAL A N 1
ATOM 1284 C CA . VAL A 1 168 ? -4.596 -11.478 6.770 1.00 95.31 168 VAL A CA 1
ATOM 1285 C C . VAL A 1 168 ? -4.980 -10.514 7.876 1.00 95.31 168 VAL A C 1
ATOM 1287 O O . VAL A 1 168 ? -6.017 -10.674 8.518 1.00 95.31 168 VAL A O 1
ATOM 1290 N N . HIS A 1 169 ? -4.152 -9.496 8.071 1.00 95.69 169 HIS A N 1
ATOM 1291 C CA . HIS A 1 169 ? -4.404 -8.424 9.020 1.00 95.69 169 HIS A CA 1
ATOM 1292 C C . HIS A 1 169 ? -4.536 -7.110 8.261 1.00 95.69 169 HIS A C 1
ATOM 1294 O O . HIS A 1 169 ? -3.651 -6.736 7.492 1.00 95.69 169 HIS A O 1
ATOM 1300 N N . ARG A 1 170 ? -5.633 -6.388 8.489 1.00 95.62 170 ARG A N 1
ATOM 1301 C CA . ARG A 1 170 ? -5.763 -5.003 8.042 1.00 95.62 170 ARG A CA 1
ATOM 1302 C C . ARG A 1 170 ? -5.079 -4.101 9.061 1.00 95.62 170 ARG A C 1
ATOM 1304 O O . ARG A 1 170 ? -5.400 -4.147 10.247 1.00 95.62 170 ARG A O 1
ATOM 1311 N N . VAL A 1 171 ? -4.149 -3.283 8.587 1.00 95.88 171 VAL A N 1
ATOM 1312 C CA . VAL A 1 171 ? -3.461 -2.286 9.409 1.00 95.88 171 VAL A CA 1
ATOM 1313 C C . VAL A 1 171 ? -4.345 -1.048 9.523 1.00 95.88 171 VAL A C 1
ATOM 1315 O O . VAL A 1 171 ? -4.725 -0.459 8.513 1.00 95.88 171 VAL A O 1
ATOM 1318 N N . LEU A 1 172 ? -4.672 -0.664 10.754 1.00 95.88 172 LEU A N 1
ATOM 1319 C CA . LEU A 1 172 ? -5.394 0.561 11.083 1.00 95.88 172 LEU A CA 1
ATOM 1320 C C . LEU A 1 172 ? -4.399 1.522 11.732 1.00 95.88 172 LEU A C 1
ATOM 1322 O O . LEU A 1 172 ? -4.117 1.385 12.918 1.00 95.88 172 LEU A O 1
ATOM 1326 N N . ASN A 1 173 ? -3.836 2.449 10.960 1.00 94.06 173 ASN A N 1
ATOM 1327 C CA . ASN A 1 173 ? -2.893 3.459 11.445 1.00 94.06 173 ASN A CA 1
ATOM 1328 C C . ASN A 1 173 ? -3.410 4.855 11.078 1.00 94.06 173 ASN A C 1
ATOM 1330 O O . ASN A 1 173 ? -3.412 5.232 9.904 1.00 94.06 173 ASN A O 1
ATOM 1334 N N . ASP A 1 174 ? -3.916 5.594 12.067 1.00 91.94 174 ASP A N 1
ATOM 1335 C CA . ASP A 1 174 ? -4.650 6.844 11.832 1.00 91.94 174 ASP A CA 1
ATOM 1336 C C . ASP A 1 174 ? -3.789 7.940 11.199 1.00 91.94 174 ASP A C 1
ATOM 1338 O O . ASP A 1 174 ? -4.265 8.706 10.363 1.00 91.94 174 ASP A O 1
ATOM 1342 N N . GLN A 1 175 ? -2.522 8.024 11.600 1.00 88.31 175 GLN A N 1
ATOM 1343 C CA . GLN A 1 175 ? -1.619 9.052 11.118 1.00 88.31 175 GLN A CA 1
ATOM 1344 C C . GLN A 1 175 ? -1.214 8.769 9.675 1.00 88.31 175 GLN A C 1
ATOM 1346 O O . GLN A 1 175 ? -1.347 9.650 8.828 1.00 88.31 175 GLN A O 1
ATOM 1351 N N . VAL A 1 176 ? -0.789 7.535 9.391 1.00 89.81 176 VAL A N 1
ATOM 1352 C CA . VAL A 1 176 ? -0.415 7.118 8.032 1.00 89.81 176 VAL A CA 1
ATOM 1353 C C . VAL A 1 176 ? -1.599 7.263 7.082 1.00 89.81 176 VAL A C 1
ATOM 1355 O O . VAL A 1 176 ? -1.432 7.713 5.953 1.00 89.81 176 VAL A O 1
ATOM 1358 N N . TRP A 1 177 ? -2.817 6.968 7.544 1.00 92.56 177 TRP A N 1
ATOM 1359 C CA . TRP A 1 177 ? -4.024 7.172 6.748 1.00 92.56 177 TRP A CA 1
ATOM 1360 C C . TRP A 1 177 ? -4.271 8.645 6.389 1.00 92.56 177 TRP A C 1
ATOM 1362 O O . TRP A 1 177 ? -4.593 8.944 5.237 1.00 92.56 177 TRP A O 1
ATOM 1372 N N . ARG A 1 178 ? -4.100 9.576 7.337 1.00 90.00 178 ARG A N 1
ATOM 1373 C CA . ARG A 1 178 ? -4.232 11.017 7.059 1.00 90.00 178 ARG A CA 1
ATOM 1374 C C . ARG A 1 178 ? -3.161 11.512 6.092 1.00 90.00 178 ARG A C 1
ATOM 1376 O O . ARG A 1 178 ? -3.503 12.158 5.108 1.00 90.00 178 ARG A O 1
ATOM 1383 N N . GLU A 1 179 ? -1.898 11.154 6.323 1.00 89.00 179 GLU A N 1
ATOM 1384 C CA . GLU A 1 179 ? -0.770 11.518 5.447 1.00 89.00 179 GLU A CA 1
ATOM 1385 C C . GLU A 1 179 ? -0.974 10.970 4.019 1.00 89.00 179 GLU A C 1
ATOM 1387 O O . GLU A 1 179 ? -0.745 11.669 3.023 1.00 89.00 179 GLU A O 1
ATOM 1392 N N . TYR A 1 180 ? -1.494 9.744 3.913 1.00 92.06 180 TYR A N 1
ATOM 1393 C CA . TYR A 1 180 ? -1.910 9.140 2.652 1.00 92.06 180 TYR A CA 1
ATOM 1394 C C . TYR A 1 180 ? -3.027 9.940 1.966 1.00 92.06 180 TYR A C 1
ATOM 1396 O O . TYR A 1 180 ? -2.907 10.262 0.783 1.00 92.06 180 TYR A O 1
ATOM 1404 N N . CYS A 1 181 ? -4.091 10.300 2.693 1.00 92.94 181 CYS A N 1
ATOM 1405 C CA . CYS A 1 181 ? -5.202 11.082 2.147 1.00 92.94 181 CYS A CA 1
ATOM 1406 C C . CYS A 1 181 ? -4.746 12.467 1.671 1.00 92.94 181 CYS A C 1
ATOM 1408 O O . CYS A 1 181 ? -5.079 12.863 0.559 1.00 92.94 181 CYS A O 1
ATOM 1410 N N . GLU A 1 182 ? -3.938 13.179 2.458 1.00 92.50 182 GLU A N 1
ATOM 1411 C CA . GLU A 1 182 ? -3.380 14.478 2.068 1.00 92.50 182 GLU A CA 1
ATOM 1412 C C . GLU A 1 182 ? -2.547 14.374 0.786 1.00 92.50 182 GLU A C 1
ATOM 1414 O O . GLU A 1 182 ? -2.685 15.190 -0.127 1.00 92.50 182 GLU A O 1
ATOM 1419 N N . THR A 1 183 ? -1.694 13.351 0.694 1.00 92.62 183 THR A N 1
ATOM 1420 C CA . THR A 1 183 ? -0.884 13.102 -0.503 1.00 92.62 183 THR A CA 1
ATOM 1421 C C . THR A 1 183 ? -1.767 12.777 -1.700 1.00 92.62 183 THR A C 1
ATOM 1423 O O . THR A 1 183 ? -1.565 13.328 -2.780 1.00 92.62 183 THR A O 1
ATOM 1426 N N . ARG A 1 184 ? -2.797 11.948 -1.515 1.00 94.56 184 ARG A N 1
ATOM 1427 C CA . ARG A 1 184 ? -3.766 11.628 -2.561 1.00 94.56 184 ARG A CA 1
ATOM 1428 C C . ARG A 1 184 ? -4.458 12.873 -3.112 1.00 94.56 184 ARG A C 1
ATOM 1430 O O . ARG A 1 184 ? -4.547 13.016 -4.328 1.00 94.56 184 ARG A O 1
ATOM 1437 N N . GLU A 1 185 ? -4.906 13.785 -2.254 1.00 95.75 185 GLU A N 1
ATOM 1438 C CA . GLU A 1 185 ? -5.554 15.025 -2.701 1.00 95.75 185 GLU A CA 1
ATOM 1439 C C . GLU A 1 185 ? -4.585 15.946 -3.457 1.00 95.75 185 GLU A C 1
ATOM 1441 O O . GLU A 1 185 ? -4.963 16.539 -4.467 1.00 95.75 185 GLU A O 1
ATOM 1446 N N . LYS A 1 186 ? -3.307 16.008 -3.049 1.00 94.94 186 LYS A N 1
ATOM 1447 C CA . LYS A 1 186 ? -2.264 16.723 -3.812 1.00 94.94 186 LYS A CA 1
ATOM 1448 C C . LYS A 1 186 ? -2.086 16.132 -5.212 1.00 94.94 186 LYS A C 1
ATOM 1450 O O . LYS A 1 186 ? -1.973 16.883 -6.181 1.00 94.94 186 LYS A O 1
ATOM 1455 N N . ILE A 1 187 ? -2.094 14.802 -5.334 1.00 94.88 187 ILE A N 1
ATOM 1456 C CA . ILE A 1 187 ? -2.028 14.115 -6.632 1.00 94.88 187 ILE A CA 1
ATOM 1457 C C . ILE A 1 187 ? -3.267 14.444 -7.466 1.00 94.88 187 ILE A C 1
ATOM 1459 O O . ILE A 1 187 ? -3.120 14.841 -8.618 1.00 94.88 187 ILE A O 1
ATOM 1463 N N . ARG A 1 188 ? -4.471 14.354 -6.888 1.00 95.75 188 ARG A N 1
ATOM 1464 C CA . ARG A 1 188 ? -5.726 14.691 -7.580 1.00 95.75 188 ARG A CA 1
ATOM 1465 C C . ARG A 1 188 ? -5.693 16.111 -8.141 1.00 95.75 188 ARG A C 1
ATOM 1467 O O . ARG A 1 188 ? -6.003 16.320 -9.312 1.00 95.75 188 ARG A O 1
ATOM 1474 N N . ALA A 1 189 ? -5.263 17.072 -7.326 1.00 95.88 189 ALA A N 1
ATOM 1475 C CA . ALA A 1 189 ? -5.110 18.460 -7.741 1.00 95.88 189 ALA A CA 1
ATOM 1476 C C . ALA A 1 189 ? -4.062 18.617 -8.857 1.00 95.88 189 ALA A C 1
ATOM 1478 O O . ALA A 1 189 ? -4.310 19.320 -9.833 1.00 95.88 189 ALA A O 1
ATOM 1479 N N . SER A 1 190 ? -2.920 17.928 -8.753 1.00 93.69 190 SER A N 1
ATOM 1480 C CA . SER A 1 190 ? -1.871 17.940 -9.783 1.00 93.69 190 SER A CA 1
ATOM 1481 C C . SER A 1 190 ? -2.328 17.333 -11.112 1.00 93.69 190 SER A C 1
ATOM 1483 O O . SER A 1 190 ? -1.889 17.777 -12.175 1.00 93.69 190 SER A O 1
ATOM 1485 N N . LEU A 1 191 ? -3.185 16.312 -11.076 1.00 93.69 191 LEU A N 1
ATOM 1486 C CA . LEU A 1 191 ? -3.759 15.704 -12.274 1.00 93.69 191 LEU A CA 1
ATOM 1487 C C . LEU A 1 191 ? -4.763 16.629 -12.957 1.00 93.69 191 LEU A C 1
ATOM 1489 O O . LEU A 1 191 ? -4.862 16.593 -14.175 1.00 93.69 191 LEU A O 1
ATOM 1493 N N . ASN A 1 192 ? -5.483 17.467 -12.205 1.00 93.81 192 ASN A N 1
ATOM 1494 C CA . ASN A 1 192 ? -6.458 18.416 -12.753 1.00 93.81 192 ASN A CA 1
ATOM 1495 C C . ASN A 1 192 ? -7.465 17.748 -13.722 1.00 93.81 192 ASN A C 1
ATOM 1497 O O . ASN A 1 192 ? -7.781 18.272 -14.789 1.00 93.81 192 ASN A O 1
ATOM 1501 N N . GLY A 1 193 ? -7.927 16.543 -13.369 1.00 90.62 193 GLY A N 1
ATOM 1502 C CA . GLY A 1 193 ? -8.851 15.742 -14.180 1.00 90.62 193 GLY A CA 1
ATOM 1503 C C . GLY A 1 193 ? -8.209 14.967 -15.338 1.00 90.62 193 GLY A C 1
ATOM 1504 O O . GLY A 1 193 ? -8.910 14.222 -16.025 1.00 90.62 193 GLY A O 1
ATOM 1505 N N . GLU A 1 194 ? -6.898 15.096 -15.559 1.00 88.94 194 GLU A N 1
ATOM 1506 C CA . GLU A 1 194 ? -6.175 14.247 -16.505 1.00 88.94 194 GLU A CA 1
ATOM 1507 C C . GLU A 1 194 ? -6.244 12.776 -16.083 1.00 88.94 194 GLU A C 1
ATOM 1509 O O . GLU A 1 194 ? -6.186 12.438 -14.900 1.00 88.94 194 GLU A O 1
ATOM 1514 N N . LYS A 1 195 ? -6.304 11.886 -17.079 1.00 85.94 195 LYS A N 1
ATOM 1515 C CA . LYS A 1 195 ? -6.229 10.430 -16.901 1.00 85.94 195 LYS A CA 1
ATOM 1516 C C . LYS A 1 195 ? -5.005 9.895 -17.642 1.00 85.94 195 LYS A C 1
ATOM 1518 O O . LYS A 1 195 ? -5.152 9.421 -18.770 1.00 85.94 195 LYS A O 1
ATOM 1523 N N . PRO A 1 196 ? -3.800 10.014 -17.056 1.00 82.31 196 PRO A N 1
ATOM 1524 C CA . PRO A 1 196 ? -2.564 9.628 -17.719 1.00 82.31 196 PRO A CA 1
ATOM 1525 C C . PRO A 1 196 ? -2.597 8.157 -18.134 1.00 82.31 196 PRO A C 1
ATOM 1527 O O . PRO A 1 196 ? -3.029 7.288 -17.375 1.00 82.31 196 PRO A O 1
ATOM 1530 N N . THR A 1 197 ? -2.120 7.883 -19.341 1.00 82.62 197 THR A N 1
ATOM 1531 C CA . THR A 1 197 ? -1.970 6.528 -19.875 1.00 82.62 197 THR A CA 1
ATOM 1532 C C . THR A 1 197 ? -0.499 6.159 -19.969 1.00 82.62 197 THR A C 1
ATOM 1534 O O . THR A 1 197 ? 0.379 7.020 -20.044 1.00 82.62 197 THR A O 1
ATOM 1537 N N . LEU A 1 198 ? -0.227 4.859 -19.992 1.00 82.12 198 LEU A N 1
ATOM 1538 C CA . LEU A 1 198 ? 1.082 4.345 -20.371 1.00 82.12 198 LEU A CA 1
ATOM 1539 C C . LEU A 1 198 ? 1.313 4.537 -21.886 1.00 82.12 198 LEU A C 1
ATOM 1541 O O . LEU A 1 198 ? 0.357 4.804 -22.623 1.00 82.12 198 LEU A O 1
ATOM 1545 N N . PRO A 1 199 ? 2.560 4.403 -22.382 1.00 80.69 199 PRO A N 1
ATOM 1546 C CA . PRO A 1 199 ? 2.871 4.600 -23.802 1.00 80.69 199 PRO A CA 1
ATOM 1547 C C . PRO A 1 199 ? 2.108 3.685 -24.770 1.00 80.69 199 PRO A C 1
ATOM 1549 O O . PRO A 1 199 ? 1.925 4.043 -25.928 1.00 80.69 199 PRO A O 1
ATOM 1552 N N . ASP A 1 200 ? 1.652 2.516 -24.314 1.00 77.88 200 ASP A N 1
ATOM 1553 C CA . ASP A 1 200 ? 0.834 1.584 -25.101 1.00 77.88 200 ASP A CA 1
ATOM 1554 C C . ASP A 1 200 ? -0.663 1.964 -25.139 1.00 77.88 200 ASP A C 1
ATOM 1556 O O . ASP A 1 200 ? -1.482 1.211 -25.664 1.00 77.88 200 ASP A O 1
ATOM 1560 N N . GLY A 1 201 ? -1.032 3.120 -24.575 1.00 74.38 201 GLY A N 1
ATOM 1561 C CA . GLY A 1 201 ? -2.408 3.607 -24.484 1.00 74.38 201 GLY A CA 1
ATOM 1562 C C . GLY A 1 201 ? -3.241 2.928 -23.395 1.00 74.38 201 GLY A C 1
ATOM 1563 O O . GLY A 1 201 ? -4.397 3.302 -23.200 1.00 74.38 201 GLY A O 1
ATOM 1564 N N . SER A 1 202 ? -2.684 1.961 -22.656 1.00 71.75 202 SER A N 1
ATOM 1565 C CA . SER A 1 202 ? -3.372 1.391 -21.500 1.00 71.75 202 SER A CA 1
ATOM 1566 C C . SER A 1 202 ? -3.480 2.418 -20.369 1.00 71.75 202 SER A C 1
ATOM 1568 O O . SER A 1 202 ? -2.554 3.187 -20.091 1.00 71.75 202 SER A O 1
ATOM 1570 N N . HIS A 1 203 ? -4.624 2.429 -19.680 1.00 64.25 203 HIS A N 1
ATOM 1571 C CA . HIS A 1 203 ? -4.674 2.985 -18.331 1.00 64.25 203 HIS A CA 1
ATOM 1572 C C . HIS A 1 203 ? -3.710 2.174 -17.452 1.00 64.25 203 HIS A C 1
ATOM 1574 O O . HIS A 1 203 ? -3.528 0.976 -17.675 1.00 64.25 203 HIS A O 1
ATOM 1580 N N . THR A 1 204 ? -3.047 2.841 -16.508 1.00 65.94 204 THR A N 1
ATOM 1581 C CA . THR A 1 204 ? -1.999 2.269 -15.650 1.00 65.94 204 THR A CA 1
ATOM 1582 C C . THR A 1 204 ? -2.345 0.894 -15.048 1.00 65.94 204 THR A C 1
ATOM 1584 O O . THR A 1 204 ? -3.501 0.504 -14.940 1.00 65.94 204 THR A O 1
ATOM 1587 N N . VAL A 1 205 ? -1.297 0.158 -14.666 1.00 63.53 205 VAL A N 1
ATOM 1588 C CA . VAL A 1 205 ? -1.246 -1.210 -14.117 1.00 63.53 205 VAL A CA 1
ATOM 1589 C C . VAL A 1 205 ? -2.570 -1.888 -13.712 1.00 63.53 205 VAL A C 1
ATOM 1591 O O . VAL A 1 205 ? -2.998 -1.871 -12.573 1.00 63.53 205 VAL A O 1
ATOM 1594 N N . ASN A 1 206 ? -3.162 -2.652 -14.632 1.00 56.03 206 ASN A N 1
ATOM 1595 C CA . ASN A 1 206 ? -4.393 -3.434 -14.409 1.00 56.03 206 ASN A CA 1
ATOM 1596 C C . ASN A 1 206 ? -4.200 -4.781 -13.668 1.00 56.03 206 ASN A C 1
ATOM 1598 O O . ASN A 1 206 ? -4.846 -5.774 -14.013 1.00 56.03 206 ASN A O 1
ATOM 1602 N N . VAL A 1 207 ? -3.288 -4.897 -12.697 1.00 54.28 207 VAL A N 1
ATOM 1603 C CA . VAL A 1 207 ? -2.852 -6.248 -12.278 1.00 54.28 207 VAL A CA 1
ATOM 1604 C C . VAL A 1 207 ? -3.781 -6.956 -11.310 1.00 54.28 207 VAL A C 1
ATOM 1606 O O . VAL A 1 207 ? -4.041 -8.144 -11.498 1.00 54.28 207 VAL A O 1
ATOM 1609 N N . LEU A 1 208 ? -4.351 -6.267 -10.325 1.00 55.78 208 LEU A N 1
ATOM 1610 C CA . LEU A 1 208 ? -5.175 -6.959 -9.327 1.00 55.78 208 LEU A CA 1
ATOM 1611 C C . LEU A 1 208 ? -6.648 -7.101 -9.718 1.00 55.78 208 LEU A C 1
ATOM 1613 O O . LEU A 1 208 ? -7.397 -7.792 -9.035 1.00 55.78 208 LEU A O 1
ATOM 1617 N N . GLN A 1 209 ? -7.073 -6.544 -10.858 1.00 53.03 209 GLN A N 1
ATOM 1618 C CA . GLN A 1 209 ? -8.478 -6.558 -11.292 1.00 53.03 209 GLN A CA 1
ATOM 1619 C C . GLN A 1 209 ? -9.055 -7.947 -11.600 1.00 53.03 209 GLN A C 1
ATOM 1621 O O . GLN A 1 209 ? -10.265 -8.079 -11.765 1.00 53.03 209 GLN A O 1
ATOM 1626 N N . LYS A 1 210 ? -8.225 -8.995 -11.665 1.00 51.22 210 LYS A N 1
ATOM 1627 C CA . LYS A 1 210 ? -8.648 -10.293 -12.201 1.00 51.22 210 LYS A CA 1
ATOM 1628 C C . LYS A 1 210 ? -9.164 -11.302 -11.173 1.00 51.22 210 LYS A C 1
ATOM 1630 O O . LYS A 1 210 ? -9.795 -12.262 -11.604 1.00 51.22 210 LYS A O 1
ATOM 1635 N N . SER A 1 211 ? -8.989 -11.119 -9.857 1.00 49.25 211 SER A N 1
ATOM 1636 C CA . SER A 1 211 ? -9.610 -11.967 -8.808 1.00 49.25 211 SER A CA 1
ATOM 1637 C C . SER A 1 211 ? -9.454 -11.353 -7.405 1.00 49.25 211 SER A C 1
ATOM 1639 O O . SER A 1 211 ? -8.390 -10.840 -7.084 1.00 49.25 211 SER A O 1
ATOM 1641 N N . GLY A 1 212 ? -10.472 -11.435 -6.537 1.00 55.59 212 GLY A N 1
ATOM 1642 C CA . GLY A 1 212 ? -10.335 -11.131 -5.097 1.00 55.59 212 GLY A CA 1
ATOM 1643 C C . GLY A 1 212 ? -10.471 -9.659 -4.663 1.00 55.59 212 GLY A C 1
ATOM 1644 O O . GLY A 1 212 ? -10.605 -9.399 -3.470 1.00 55.59 212 GLY A O 1
ATOM 1645 N N . ILE A 1 213 ? -10.532 -8.694 -5.591 1.00 64.50 213 ILE A N 1
ATOM 1646 C CA . ILE A 1 213 ? -10.671 -7.257 -5.257 1.00 64.50 213 ILE A CA 1
ATOM 1647 C C . ILE A 1 213 ? -11.949 -6.916 -4.490 1.00 64.50 213 ILE A C 1
ATOM 1649 O O . ILE A 1 213 ? -11.926 -5.985 -3.696 1.00 64.50 213 ILE A O 1
ATOM 1653 N N . GLY A 1 214 ? -13.051 -7.649 -4.684 1.00 69.19 214 GLY A N 1
ATOM 1654 C CA . GLY A 1 214 ? -14.331 -7.315 -4.041 1.00 69.19 214 GLY A CA 1
ATOM 1655 C C . GLY A 1 214 ? -14.288 -7.309 -2.506 1.00 69.19 214 GLY A C 1
ATOM 1656 O O . GLY A 1 214 ? -15.150 -6.705 -1.879 1.00 69.19 214 GLY A O 1
ATOM 1657 N N . ALA A 1 215 ? -13.283 -7.955 -1.908 1.00 77.44 215 ALA A N 1
ATOM 1658 C CA . ALA A 1 215 ? -13.052 -7.973 -0.465 1.00 77.44 215 ALA A CA 1
ATOM 1659 C C . ALA A 1 215 ? -12.211 -6.781 0.043 1.00 77.44 215 ALA A C 1
ATOM 1661 O O . ALA A 1 215 ? -12.113 -6.559 1.251 1.00 77.44 215 ALA A O 1
ATOM 1662 N N . LEU A 1 216 ? -11.579 -6.027 -0.860 1.00 84.12 216 LEU A N 1
ATOM 1663 C CA . LEU A 1 216 ? -10.774 -4.854 -0.544 1.00 84.12 216 LEU A CA 1
ATOM 1664 C C . LEU A 1 216 ? -11.577 -3.563 -0.736 1.00 84.12 216 LEU A C 1
ATOM 1666 O O . LEU A 1 216 ? -12.454 -3.501 -1.598 1.00 84.12 216 LEU A O 1
ATOM 1670 N N . PRO A 1 217 ? -11.274 -2.506 0.037 1.00 86.94 217 PRO A N 1
ATOM 1671 C CA . PRO A 1 217 ? -11.967 -1.241 -0.129 1.00 86.94 217 PRO A CA 1
ATOM 1672 C C . PRO A 1 217 ? -11.700 -0.646 -1.516 1.00 86.94 217 PRO A C 1
ATOM 1674 O O . PRO A 1 217 ? -10.601 -0.784 -2.063 1.00 86.94 217 PRO A O 1
ATOM 1677 N N . GLN A 1 218 ? -12.711 0.031 -2.066 1.00 87.44 218 GLN A N 1
ATOM 1678 C CA . GLN A 1 218 ? -12.688 0.576 -3.426 1.00 87.44 218 GLN A CA 1
ATOM 1679 C C . GLN A 1 218 ? -11.495 1.504 -3.641 1.00 87.44 218 GLN A C 1
ATOM 1681 O O . GLN A 1 218 ? -11.105 2.237 -2.731 1.00 87.44 218 GLN A O 1
ATOM 1686 N N . LEU A 1 219 ? -10.916 1.434 -4.836 1.00 90.06 219 LEU A N 1
ATOM 1687 C CA . LEU A 1 219 ? -9.814 2.282 -5.278 1.00 90.06 219 LEU A CA 1
ATOM 1688 C C . LEU A 1 219 ? -10.358 3.536 -5.954 1.00 90.06 219 LEU A C 1
ATOM 1690 O O . LEU A 1 219 ? -11.394 3.486 -6.616 1.00 90.06 219 LEU A O 1
ATOM 1694 N N . ASP A 1 220 ? -9.631 4.633 -5.816 1.00 91.25 220 ASP A N 1
ATOM 1695 C CA . ASP A 1 220 ? -9.924 5.881 -6.505 1.00 91.25 220 ASP A CA 1
ATOM 1696 C C . ASP A 1 220 ? -9.208 5.966 -7.864 1.00 91.25 220 ASP A C 1
ATOM 1698 O O . ASP A 1 220 ? -7.993 6.170 -7.965 1.00 91.25 220 ASP A O 1
ATOM 1702 N N . SER A 1 221 ? -9.982 5.831 -8.939 1.00 89.62 221 SER A N 1
ATOM 1703 C CA . SER A 1 221 ? -9.458 5.914 -10.302 1.00 89.62 221 SER A CA 1
ATOM 1704 C C . SER A 1 221 ? -8.951 7.304 -10.686 1.00 89.62 221 SER A C 1
ATOM 1706 O O . SER A 1 221 ? -8.111 7.397 -11.579 1.00 89.62 221 SER A O 1
ATOM 1708 N N . ASP A 1 222 ? -9.421 8.373 -10.037 1.00 91.88 222 ASP A N 1
ATOM 1709 C CA . ASP A 1 222 ? -9.076 9.752 -10.414 1.00 91.88 222 ASP A CA 1
ATOM 1710 C C . ASP A 1 222 ? -7.655 10.138 -9.993 1.00 91.88 222 ASP A C 1
ATOM 1712 O O . ASP A 1 222 ? -7.093 11.104 -10.500 1.00 91.88 222 ASP A O 1
ATOM 1716 N N . VAL A 1 223 ? -7.049 9.364 -9.092 1.00 92.88 223 VAL A N 1
ATOM 1717 C CA . VAL A 1 223 ? -5.645 9.502 -8.668 1.00 92.88 223 VAL A CA 1
ATOM 1718 C C . VAL A 1 223 ? -4.785 8.316 -9.077 1.00 92.88 223 VAL A C 1
ATOM 1720 O O . VAL A 1 223 ? -3.637 8.198 -8.636 1.00 92.88 223 VAL A O 1
ATOM 1723 N N . ASN A 1 224 ? -5.338 7.440 -9.921 1.00 91.12 224 ASN A N 1
ATOM 1724 C CA . ASN A 1 224 ? -4.666 6.238 -10.377 1.00 91.12 224 ASN A CA 1
ATOM 1725 C C . ASN A 1 224 ? -4.247 5.337 -9.199 1.00 91.12 224 ASN A C 1
ATOM 1727 O O . ASN A 1 224 ? -3.080 4.960 -9.065 1.00 91.12 224 ASN A O 1
ATOM 1731 N N . GLU A 1 225 ? -5.183 5.067 -8.283 1.00 92.12 225 GLU A N 1
ATOM 1732 C CA . GLU A 1 225 ? -4.941 4.157 -7.167 1.00 92.12 225 GLU A CA 1
ATOM 1733 C C . GLU A 1 225 ? -4.913 2.696 -7.619 1.00 92.12 225 GLU A C 1
ATOM 1735 O O . GLU A 1 225 ? -5.794 2.229 -8.340 1.00 92.12 225 GLU A O 1
ATOM 1740 N N . HIS A 1 226 ? -3.941 1.956 -7.089 1.00 89.81 226 HIS A N 1
ATOM 1741 C CA . HIS A 1 226 ? -3.801 0.518 -7.281 1.00 89.81 226 HIS A CA 1
ATOM 1742 C C . HIS A 1 226 ? -3.481 -0.186 -5.972 1.00 89.81 226 HIS A C 1
ATOM 1744 O O . HIS A 1 226 ? -2.875 0.384 -5.065 1.00 89.81 226 HIS A O 1
ATOM 1750 N N . TRP A 1 227 ? -3.864 -1.454 -5.894 1.00 91.38 227 TRP A N 1
ATOM 1751 C CA . TRP A 1 227 ? -3.321 -2.371 -4.903 1.00 91.38 227 TRP A CA 1
ATOM 1752 C C . TRP A 1 227 ? -2.015 -2.957 -5.463 1.00 91.38 227 TRP A C 1
ATOM 1754 O O . TRP A 1 227 ? -1.975 -3.369 -6.623 1.00 91.38 227 TRP A O 1
ATOM 1764 N N . LEU A 1 228 ? -0.944 -2.981 -4.671 1.00 92.44 228 LEU A N 1
ATOM 1765 C CA . LEU A 1 228 ? 0.363 -3.513 -5.073 1.00 92.44 228 LEU A CA 1
ATOM 1766 C C . LEU A 1 228 ? 1.029 -4.253 -3.915 1.00 92.44 228 LEU A C 1
ATOM 1768 O O . LEU A 1 228 ? 0.791 -3.945 -2.749 1.00 92.44 228 LEU A O 1
ATOM 1772 N N . PHE A 1 229 ? 1.888 -5.219 -4.224 1.00 94.12 229 PHE A N 1
ATOM 1773 C CA . PHE A 1 229 ? 2.600 -5.988 -3.213 1.00 94.12 229 PHE A CA 1
ATOM 1774 C C . PHE A 1 229 ? 3.917 -5.320 -2.816 1.00 94.12 229 PHE A C 1
ATOM 1776 O O . PHE A 1 229 ? 4.698 -4.890 -3.665 1.00 94.12 229 PHE A O 1
ATOM 1783 N N . HIS A 1 230 ? 4.221 -5.321 -1.523 1.00 93.81 230 HIS A N 1
ATOM 1784 C CA . HIS A 1 230 ? 5.539 -5.001 -0.988 1.00 93.81 230 HIS A CA 1
ATOM 1785 C C . HIS A 1 230 ? 6.036 -6.178 -0.156 1.00 93.81 230 HIS A C 1
ATOM 1787 O O . HIS A 1 230 ? 5.377 -6.596 0.795 1.00 93.81 230 HIS A O 1
ATOM 1793 N N . GLY A 1 231 ? 7.195 -6.725 -0.512 1.00 90.69 231 GLY A N 1
ATOM 1794 C CA . GLY A 1 231 ? 7.810 -7.800 0.256 1.00 90.69 231 GLY A CA 1
ATOM 1795 C C . GLY A 1 231 ? 8.940 -7.272 1.116 1.00 90.69 231 GLY A C 1
ATOM 1796 O O . GLY A 1 231 ? 9.715 -6.422 0.680 1.00 90.69 231 GLY A O 1
ATOM 1797 N N . THR A 1 232 ? 9.013 -7.761 2.346 1.00 88.88 232 THR A N 1
ATOM 1798 C CA . THR A 1 232 ? 10.014 -7.358 3.335 1.00 88.88 232 THR A CA 1
ATOM 1799 C C . THR A 1 232 ? 10.059 -8.393 4.470 1.00 88.88 232 THR A C 1
ATOM 1801 O O . THR A 1 232 ? 9.340 -9.393 4.414 1.00 88.88 232 THR A O 1
ATOM 1804 N N . THR A 1 233 ? 10.908 -8.212 5.484 1.00 87.81 233 THR A N 1
ATOM 1805 C CA . THR A 1 233 ? 10.939 -9.121 6.652 1.00 87.81 233 THR A CA 1
ATOM 1806 C C . THR A 1 233 ? 9.754 -8.877 7.587 1.00 87.81 233 THR A C 1
ATOM 1808 O O . THR A 1 233 ? 9.132 -7.816 7.514 1.00 87.81 233 THR A O 1
ATOM 1811 N N . ALA A 1 234 ? 9.433 -9.810 8.488 1.00 89.19 234 ALA A N 1
ATOM 1812 C CA . ALA A 1 234 ? 8.358 -9.628 9.464 1.00 89.19 234 ALA A CA 1
ATOM 1813 C C . ALA A 1 234 ? 8.561 -8.363 10.308 1.00 89.19 234 ALA A C 1
ATOM 1815 O O . ALA A 1 234 ? 7.635 -7.568 10.491 1.00 89.19 234 ALA A O 1
ATOM 1816 N N . GLU A 1 235 ? 9.789 -8.135 10.780 1.00 87.12 235 GLU A N 1
ATOM 1817 C CA . GLU A 1 235 ? 10.131 -6.974 11.602 1.00 87.12 235 GLU A CA 1
ATOM 1818 C C . GLU A 1 235 ? 9.966 -5.676 10.819 1.00 87.12 235 GLU A C 1
ATOM 1820 O O . GLU A 1 235 ? 9.432 -4.699 11.343 1.00 87.12 235 GLU A O 1
ATOM 1825 N N . ALA A 1 236 ? 10.390 -5.660 9.554 1.00 88.12 236 ALA A N 1
ATOM 1826 C CA . ALA A 1 236 ? 10.246 -4.495 8.697 1.00 88.12 236 ALA A CA 1
ATOM 1827 C C . ALA A 1 236 ? 8.781 -4.250 8.306 1.00 88.12 236 ALA A C 1
ATOM 1829 O O . ALA A 1 236 ? 8.349 -3.102 8.308 1.00 88.12 236 ALA A O 1
ATOM 1830 N N . ALA A 1 237 ? 7.992 -5.296 8.043 1.00 91.25 237 ALA A N 1
ATOM 1831 C CA . ALA A 1 237 ? 6.560 -5.182 7.769 1.00 91.25 237 ALA A CA 1
ATOM 1832 C C . ALA A 1 237 ? 5.817 -4.576 8.968 1.00 91.25 237 ALA A C 1
ATOM 1834 O O . ALA A 1 237 ? 5.030 -3.643 8.801 1.00 91.25 237 ALA A O 1
ATOM 1835 N N . LYS A 1 238 ? 6.121 -5.049 10.183 1.00 90.19 238 LYS A N 1
ATOM 1836 C CA . LYS A 1 238 ? 5.596 -4.472 11.425 1.00 90.19 238 LYS A CA 1
ATOM 1837 C C . LYS A 1 238 ? 6.063 -3.027 11.614 1.00 90.19 238 LYS A C 1
ATOM 1839 O O . LYS A 1 238 ? 5.244 -2.156 11.889 1.00 90.19 238 LYS A O 1
ATOM 1844 N N . GLY A 1 239 ? 7.350 -2.757 11.400 1.00 89.44 239 GLY A N 1
ATOM 1845 C CA . GLY A 1 239 ? 7.920 -1.414 11.492 1.00 89.44 239 GLY A CA 1
ATOM 1846 C C . GLY A 1 239 ? 7.256 -0.418 10.539 1.00 89.44 239 GLY A C 1
ATOM 1847 O O . GLY A 1 239 ? 6.964 0.700 10.959 1.00 89.44 239 GLY A O 1
ATOM 1848 N N . ILE A 1 240 ? 6.958 -0.839 9.304 1.00 90.25 240 ILE A N 1
ATOM 1849 C CA . ILE A 1 240 ? 6.215 -0.054 8.307 1.00 90.25 240 ILE A CA 1
ATOM 1850 C C . ILE A 1 240 ? 4.758 0.141 8.741 1.00 90.25 240 ILE A C 1
ATOM 1852 O O . ILE A 1 240 ? 4.236 1.246 8.651 1.00 90.25 240 ILE A O 1
ATOM 1856 N N . ALA A 1 241 ? 4.090 -0.894 9.252 1.00 91.56 241 ALA A N 1
ATOM 1857 C CA . ALA A 1 241 ? 2.711 -0.775 9.728 1.00 91.56 241 ALA A CA 1
ATOM 1858 C C . ALA A 1 241 ? 2.568 0.212 10.907 1.00 91.56 241 ALA A C 1
ATOM 1860 O O . ALA A 1 2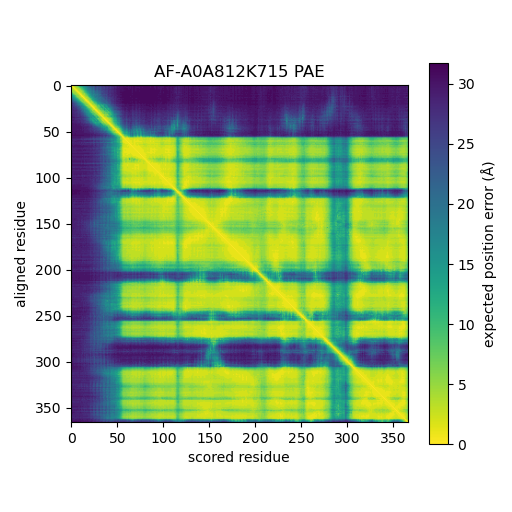41 ? 1.570 0.925 11.010 1.00 91.56 241 ALA A O 1
ATOM 1861 N N . GLU A 1 242 ? 3.568 0.269 11.788 1.00 88.94 242 GLU A N 1
ATOM 1862 C CA . GLU A 1 242 ? 3.587 1.145 12.965 1.00 88.94 242 GLU A CA 1
ATOM 1863 C C . GLU A 1 242 ? 4.078 2.565 12.649 1.00 88.94 242 GLU A C 1
ATOM 1865 O O . GLU A 1 242 ? 3.524 3.536 13.165 1.00 88.94 242 GLU A O 1
ATOM 1870 N N . ASN A 1 243 ? 5.106 2.697 11.804 1.00 82.81 243 ASN A N 1
ATOM 1871 C CA . ASN A 1 243 ? 5.864 3.939 11.618 1.00 82.81 243 ASN A CA 1
ATOM 1872 C C . ASN A 1 243 ? 5.962 4.392 10.155 1.00 82.81 243 ASN A C 1
ATOM 1874 O O . ASN A 1 243 ? 6.754 5.287 9.864 1.00 82.81 243 ASN A O 1
ATOM 1878 N N . ASP A 1 244 ? 5.150 3.832 9.259 1.00 85.81 244 ASP A N 1
ATOM 1879 C CA . ASP A 1 244 ? 5.163 4.072 7.810 1.00 85.81 244 ASP A CA 1
ATOM 1880 C C . ASP A 1 244 ? 6.457 3.643 7.095 1.00 85.81 244 ASP A C 1
ATOM 1882 O O . ASP A 1 244 ? 7.444 3.212 7.698 1.00 85.81 244 ASP A O 1
ATOM 1886 N N . PHE A 1 245 ? 6.459 3.770 5.771 1.00 84.06 245 PHE A N 1
ATOM 1887 C CA . PHE A 1 245 ? 7.638 3.575 4.947 1.00 84.06 245 PHE A CA 1
ATOM 1888 C C . PHE A 1 245 ? 8.728 4.599 5.267 1.00 84.06 245 PHE A C 1
ATOM 1890 O O . PHE A 1 245 ? 8.525 5.812 5.278 1.00 84.06 245 PHE A O 1
ATOM 1897 N N . ARG A 1 246 ? 9.943 4.091 5.466 1.00 73.88 246 ARG A N 1
ATOM 1898 C CA . ARG A 1 246 ? 11.130 4.878 5.796 1.00 73.88 246 ARG A CA 1
ATOM 1899 C C . ARG A 1 246 ? 12.097 4.872 4.622 1.00 73.88 246 ARG A C 1
ATOM 1901 O O . ARG A 1 246 ? 12.785 3.882 4.378 1.00 73.88 246 ARG A O 1
ATOM 1908 N N . LEU A 1 247 ? 12.145 5.979 3.876 1.00 70.00 247 LEU A N 1
ATOM 1909 C CA . LEU A 1 247 ? 13.016 6.108 2.700 1.00 70.00 247 LEU A CA 1
ATOM 1910 C C . LEU A 1 247 ? 14.503 5.968 3.036 1.00 70.00 247 LEU A C 1
ATOM 1912 O O . LEU A 1 247 ? 15.266 5.475 2.210 1.00 70.00 247 LEU A O 1
ATOM 1916 N N . ASP A 1 248 ? 14.921 6.353 4.240 1.00 64.44 248 ASP A N 1
ATOM 1917 C CA . ASP A 1 248 ? 16.299 6.193 4.711 1.00 64.44 248 ASP A CA 1
ATOM 1918 C C . ASP A 1 248 ? 16.722 4.723 4.853 1.00 64.44 248 ASP A C 1
ATOM 1920 O O . ASP A 1 248 ? 17.915 4.424 4.835 1.00 64.44 248 ASP A O 1
ATOM 1924 N N . LEU A 1 249 ? 15.756 3.803 4.914 1.00 60.09 249 LEU A N 1
ATOM 1925 C CA . LEU A 1 249 ? 15.981 2.357 4.908 1.00 60.09 249 LEU A CA 1
ATOM 1926 C C . LEU A 1 249 ? 15.779 1.724 3.519 1.00 60.09 249 LEU A C 1
ATOM 1928 O O . LEU A 1 249 ? 16.052 0.532 3.348 1.00 60.09 249 LEU A O 1
ATOM 1932 N N . SER A 1 250 ? 15.329 2.488 2.517 1.00 59.75 250 SER A N 1
ATOM 1933 C CA . SER A 1 250 ? 15.129 1.977 1.155 1.00 59.75 250 SER A CA 1
ATOM 1934 C C . SER A 1 250 ? 16.456 1.547 0.517 1.00 59.75 250 SER A C 1
ATOM 1936 O O . SER A 1 250 ? 17.476 2.228 0.625 1.00 59.75 250 SER A O 1
ATOM 1938 N N . GLY A 1 251 ? 16.464 0.375 -0.126 1.00 56.47 251 GLY A N 1
ATOM 1939 C CA . GLY A 1 251 ? 17.670 -0.197 -0.740 1.00 56.47 251 GLY A CA 1
ATOM 1940 C C . GLY A 1 251 ? 18.644 -0.890 0.222 1.00 56.47 251 GLY A C 1
ATOM 1941 O O . GLY A 1 251 ? 19.675 -1.386 -0.218 1.00 56.47 251 GLY A O 1
ATOM 1942 N N . SER A 1 252 ? 18.334 -0.975 1.522 1.00 53.22 252 SER A N 1
ATOM 1943 C CA . SER A 1 252 ? 19.191 -1.674 2.499 1.00 53.22 252 SER A CA 1
ATOM 1944 C C . SER A 1 252 ? 19.241 -3.199 2.303 1.00 53.22 252 SER A C 1
ATOM 1946 O O . SER A 1 252 ? 20.235 -3.829 2.658 1.00 53.22 252 SER A O 1
ATOM 1948 N N . ASN A 1 253 ? 18.205 -3.789 1.690 1.00 50.47 253 ASN A N 1
ATOM 1949 C CA . ASN A 1 253 ? 18.050 -5.242 1.536 1.00 50.47 253 ASN A CA 1
ATOM 1950 C C . ASN A 1 253 ? 18.240 -5.767 0.097 1.00 50.47 253 ASN A C 1
ATOM 1952 O O . ASN A 1 253 ? 18.365 -6.980 -0.087 1.00 50.47 253 ASN A O 1
ATOM 1956 N N . ALA A 1 254 ? 18.259 -4.897 -0.919 1.00 55.09 254 ALA A N 1
ATOM 1957 C CA . ALA A 1 254 ? 18.351 -5.265 -2.338 1.00 55.09 254 ALA A CA 1
ATOM 1958 C C . ALA A 1 254 ? 18.667 -4.044 -3.227 1.00 55.09 254 ALA A C 1
ATOM 1960 O O . ALA A 1 254 ? 18.619 -2.907 -2.762 1.00 55.09 254 ALA A O 1
ATOM 1961 N N . GLY A 1 255 ? 19.014 -4.286 -4.497 1.00 59.88 255 GLY A N 1
ATOM 1962 C CA . GLY A 1 255 ? 19.498 -3.252 -5.417 1.00 59.88 255 GLY A CA 1
ATOM 1963 C C . GLY A 1 255 ? 18.495 -2.121 -5.683 1.00 59.88 255 GLY A C 1
ATOM 1964 O O . GLY A 1 255 ? 17.295 -2.344 -5.783 1.00 59.88 255 GLY A O 1
ATOM 1965 N N . THR A 1 256 ? 19.006 -0.901 -5.854 1.00 76.00 256 THR A N 1
ATOM 1966 C CA . THR A 1 256 ? 18.238 0.326 -6.127 1.00 76.00 256 THR A CA 1
ATOM 1967 C C . THR A 1 256 ? 18.268 0.677 -7.615 1.00 76.00 256 THR A C 1
ATOM 1969 O O . THR A 1 256 ? 18.751 1.743 -7.998 1.00 76.00 256 THR A O 1
ATOM 1972 N N . LEU A 1 257 ? 17.823 -0.242 -8.478 1.00 86.19 257 LEU A N 1
ATOM 1973 C CA . LEU A 1 257 ? 17.941 -0.092 -9.938 1.00 86.19 257 LEU A CA 1
ATOM 1974 C C . LEU A 1 257 ? 17.278 1.188 -10.470 1.00 86.19 257 LEU A C 1
ATOM 1976 O O . LEU A 1 257 ? 17.779 1.782 -11.416 1.00 86.19 257 LEU A O 1
ATOM 1980 N N . TYR A 1 258 ? 16.188 1.618 -9.838 1.00 91.56 258 TYR A N 1
ATOM 1981 C CA . TYR A 1 258 ? 15.461 2.849 -10.154 1.00 91.56 258 TYR A CA 1
ATOM 1982 C C . TYR A 1 258 ? 15.646 3.914 -9.058 1.00 91.56 258 TYR A C 1
ATOM 1984 O O . TYR A 1 258 ? 14.793 4.769 -8.854 1.00 91.56 258 TYR A O 1
ATOM 1992 N N . GLY A 1 259 ? 16.747 3.858 -8.306 1.00 90.56 259 GLY A N 1
ATOM 1993 C CA . GLY A 1 259 ? 17.044 4.798 -7.224 1.00 90.56 259 GLY A CA 1
ATOM 1994 C C . GLY A 1 259 ? 16.421 4.422 -5.877 1.00 90.56 259 GLY A C 1
ATOM 1995 O O . GLY A 1 259 ? 15.856 3.336 -5.705 1.00 90.56 259 GLY A O 1
ATOM 1996 N N . LYS A 1 260 ? 16.589 5.313 -4.893 1.00 88.88 260 LYS A N 1
ATOM 1997 C CA . LYS A 1 260 ? 16.130 5.130 -3.506 1.00 88.88 260 LYS A CA 1
ATOM 1998 C C . LYS A 1 260 ? 14.658 5.515 -3.378 1.00 88.88 260 LYS A C 1
ATOM 2000 O O . LYS A 1 260 ? 14.330 6.696 -3.325 1.00 88.88 260 LYS A O 1
ATOM 2005 N N . GLY A 1 261 ? 13.791 4.512 -3.335 1.00 90.38 261 GLY A N 1
ATOM 2006 C CA . GLY A 1 261 ? 12.343 4.672 -3.244 1.00 90.38 261 GLY A CA 1
ATOM 2007 C C . GLY A 1 261 ? 11.678 3.439 -2.643 1.00 90.38 261 GLY A C 1
ATOM 2008 O O . GLY A 1 261 ? 12.344 2.472 -2.270 1.00 90.38 261 GLY A O 1
ATOM 2009 N N . ILE A 1 262 ? 10.354 3.473 -2.546 1.00 91.94 262 ILE A N 1
ATOM 2010 C CA . ILE A 1 262 ? 9.537 2.346 -2.096 1.00 91.94 262 ILE A CA 1
ATOM 2011 C C . ILE A 1 262 ? 9.220 1.488 -3.317 1.00 91.94 262 ILE A C 1
ATOM 2013 O O . ILE A 1 262 ? 8.554 1.957 -4.236 1.00 91.94 262 ILE A O 1
ATOM 2017 N N . TYR A 1 263 ? 9.704 0.246 -3.320 1.00 92.75 263 TYR A N 1
ATOM 2018 C CA . TYR A 1 263 ? 9.502 -0.697 -4.418 1.00 92.75 263 TYR A CA 1
ATOM 2019 C C . TYR A 1 263 ? 8.251 -1.527 -4.164 1.00 92.75 263 TYR A C 1
ATOM 2021 O O . TYR A 1 263 ? 8.116 -2.184 -3.131 1.00 92.75 263 TYR A O 1
ATOM 2029 N N . LEU A 1 264 ? 7.348 -1.495 -5.127 1.00 94.12 264 LEU A N 1
ATOM 2030 C CA . LEU A 1 264 ? 6.087 -2.208 -5.145 1.00 94.12 264 LEU A CA 1
ATOM 2031 C C . LEU A 1 264 ? 6.058 -3.089 -6.389 1.00 94.12 264 LEU A C 1
ATOM 2033 O O . LEU A 1 264 ? 6.637 -2.743 -7.417 1.00 94.12 264 LEU A O 1
ATOM 2037 N N . ALA A 1 265 ? 5.383 -4.227 -6.316 1.00 92.56 265 ALA A N 1
ATOM 2038 C CA . ALA A 1 265 ? 5.290 -5.144 -7.436 1.00 92.56 265 ALA A CA 1
ATOM 2039 C C . ALA A 1 265 ? 3.853 -5.558 -7.712 1.00 92.56 265 ALA A C 1
ATOM 2041 O O . ALA A 1 265 ? 3.004 -5.687 -6.832 1.00 92.56 265 ALA A O 1
ATOM 2042 N N . GLU A 1 266 ? 3.622 -5.824 -8.984 1.00 90.19 266 GLU A N 1
ATOM 2043 C CA . GLU A 1 266 ? 2.391 -6.398 -9.504 1.00 90.19 266 GLU A CA 1
ATOM 2044 C C . GLU A 1 266 ? 2.216 -7.870 -9.119 1.00 90.19 266 GLU A C 1
ATOM 2046 O O . GLU A 1 266 ? 1.101 -8.371 -8.985 1.00 90.19 266 GLU A O 1
ATOM 2051 N N . ASN A 1 267 ? 3.333 -8.576 -8.954 1.00 91.25 267 ASN A N 1
ATOM 2052 C CA . ASN A 1 267 ? 3.363 -10.011 -8.735 1.00 91.25 267 ASN A CA 1
ATOM 2053 C C . ASN A 1 267 ? 3.834 -10.343 -7.326 1.00 91.25 267 ASN A C 1
ATOM 2055 O O . ASN A 1 267 ? 4.938 -9.954 -6.936 1.00 91.25 267 ASN A O 1
ATOM 2059 N N . ALA A 1 268 ? 3.059 -11.165 -6.614 1.00 91.56 268 ALA A N 1
ATOM 2060 C CA . ALA A 1 268 ? 3.445 -11.672 -5.300 1.00 91.56 268 ALA A CA 1
ATOM 2061 C C . ALA A 1 268 ? 4.818 -12.368 -5.334 1.00 91.56 268 ALA A C 1
ATOM 2063 O O . ALA A 1 268 ? 5.630 -12.175 -4.432 1.00 91.56 268 ALA A O 1
ATOM 2064 N N . THR A 1 269 ? 5.134 -13.102 -6.412 1.00 90.81 269 THR A N 1
ATOM 2065 C CA . THR A 1 269 ? 6.426 -13.795 -6.554 1.00 90.81 269 THR A CA 1
ATOM 2066 C C . THR A 1 269 ? 7.627 -12.852 -6.642 1.00 90.81 269 THR A C 1
ATOM 2068 O O . THR A 1 269 ? 8.720 -13.258 -6.254 1.00 90.81 269 THR A O 1
ATOM 2071 N N . LYS A 1 270 ? 7.448 -11.609 -7.116 1.00 91.38 270 LYS A N 1
ATOM 2072 C CA . LYS A 1 270 ? 8.515 -10.596 -7.122 1.00 91.38 270 LYS A CA 1
ATOM 2073 C C . LYS A 1 270 ? 8.718 -10.020 -5.727 1.00 91.38 270 LYS A C 1
ATOM 2075 O O . LYS A 1 270 ? 9.841 -9.975 -5.242 1.00 91.38 270 LYS A O 1
ATOM 2080 N N . SER A 1 271 ? 7.636 -9.639 -5.053 1.00 92.12 271 SER A N 1
ATOM 2081 C CA . SER A 1 271 ? 7.707 -9.159 -3.670 1.00 92.12 271 SER A CA 1
ATOM 2082 C C . SER A 1 271 ? 8.324 -10.203 -2.738 1.00 92.12 271 SER A C 1
ATOM 2084 O O . SER A 1 271 ? 9.179 -9.875 -1.926 1.00 92.12 271 SER A O 1
ATOM 2086 N N . ASP A 1 272 ? 7.982 -11.476 -2.913 1.00 90.94 272 ASP A N 1
ATOM 2087 C CA . ASP A 1 272 ? 8.544 -12.588 -2.147 1.00 90.94 272 ASP A CA 1
ATOM 2088 C C . ASP A 1 272 ? 10.089 -12.662 -2.156 1.00 90.94 272 ASP A C 1
ATOM 2090 O O . ASP A 1 272 ? 10.677 -13.106 -1.172 1.00 90.94 272 ASP A O 1
ATOM 2094 N N . GLU A 1 273 ? 10.765 -12.182 -3.209 1.00 86.31 273 GLU A N 1
ATOM 2095 C CA . GLU A 1 273 ? 12.241 -12.147 -3.290 1.00 86.31 273 GLU A CA 1
ATOM 2096 C C . GLU A 1 273 ? 12.870 -11.253 -2.209 1.00 86.31 273 GLU A C 1
ATOM 2098 O O . GLU A 1 273 ? 14.013 -11.450 -1.788 1.00 86.31 273 GLU A O 1
ATOM 2103 N N . TYR A 1 274 ? 12.107 -10.272 -1.729 1.00 82.81 274 TYR A N 1
ATOM 2104 C CA . TYR A 1 274 ? 12.529 -9.329 -0.701 1.00 82.81 274 TYR A CA 1
ATOM 2105 C C . TYR A 1 274 ? 12.187 -9.804 0.714 1.00 82.81 274 TYR A C 1
ATOM 2107 O O . TYR A 1 274 ? 12.730 -9.244 1.668 1.00 82.81 274 TYR A O 1
ATOM 2115 N N . GLY A 1 275 ? 11.360 -10.847 0.842 1.00 78.25 275 GLY A N 1
ATOM 2116 C CA . GLY A 1 275 ? 10.935 -11.430 2.111 1.00 78.25 275 GLY A CA 1
ATOM 2117 C C . GLY A 1 275 ? 12.035 -12.171 2.878 1.00 78.25 275 GLY A C 1
ATOM 2118 O O . GLY A 1 275 ? 13.221 -12.130 2.532 1.00 78.25 275 GLY A O 1
ATOM 2119 N N . GLU A 1 276 ? 11.622 -12.848 3.949 1.00 70.06 276 GLU A N 1
ATOM 2120 C CA . GLU A 1 276 ? 12.496 -13.677 4.786 1.00 70.06 276 GLU A CA 1
ATOM 2121 C C . GLU A 1 276 ? 13.009 -14.918 4.054 1.00 70.06 276 GLU A C 1
ATOM 2123 O O . GLU A 1 276 ? 12.353 -15.435 3.154 1.00 70.06 276 GLU A O 1
ATOM 2128 N N . GLY A 1 277 ? 14.172 -15.420 4.468 1.00 63.44 277 GLY A N 1
ATOM 2129 C CA . GLY A 1 277 ? 14.778 -16.643 3.947 1.00 63.44 277 GLY A CA 1
ATOM 2130 C C . GLY A 1 277 ? 16.294 -16.517 3.779 1.00 63.44 277 GLY A C 1
ATOM 2131 O O . GLY A 1 277 ? 16.822 -15.400 3.767 1.00 63.44 277 GLY A O 1
ATOM 2132 N N . PRO A 1 278 ? 17.017 -17.645 3.658 1.00 51.28 278 PRO A N 1
ATOM 2133 C CA . PRO A 1 278 ? 18.448 -17.628 3.393 1.00 51.28 278 PRO A CA 1
ATOM 2134 C C . PRO A 1 278 ? 18.696 -16.954 2.043 1.00 51.28 278 PRO A C 1
ATOM 2136 O O . PRO A 1 278 ? 18.365 -17.488 0.986 1.00 51.28 278 PRO A O 1
ATOM 2139 N N . LYS A 1 279 ? 19.267 -15.754 2.092 1.00 53.72 279 LYS A N 1
ATOM 2140 C CA . LYS A 1 279 ? 19.808 -15.070 0.923 1.00 53.72 279 LYS A CA 1
ATOM 2141 C C . LYS A 1 279 ? 21.273 -15.474 0.822 1.00 53.72 279 LYS A C 1
ATOM 2143 O O . LYS A 1 279 ? 22.009 -15.333 1.798 1.00 53.72 279 LYS A O 1
ATOM 2148 N N . GLY A 1 280 ? 21.695 -15.978 -0.335 1.00 44.88 280 GLY A N 1
ATOM 2149 C CA . GLY A 1 280 ? 23.112 -16.175 -0.624 1.00 44.88 280 GLY A CA 1
ATOM 2150 C C . GLY A 1 280 ? 23.898 -14.865 -0.463 1.00 44.88 280 GLY A C 1
ATOM 2151 O O . GLY A 1 280 ? 23.293 -13.782 -0.377 1.00 44.88 280 GLY A O 1
ATOM 2152 N N . PRO A 1 281 ? 25.239 -14.935 -0.404 1.00 45.75 281 PRO A N 1
ATOM 2153 C CA . PRO A 1 281 ? 26.070 -13.746 -0.272 1.00 45.75 281 PRO A CA 1
ATOM 2154 C C . PRO A 1 281 ? 25.693 -12.717 -1.342 1.00 45.75 281 PRO A C 1
ATOM 2156 O O . PRO A 1 281 ? 25.347 -13.061 -2.475 1.00 45.75 281 PRO A O 1
ATOM 2159 N N . ALA A 1 282 ? 25.719 -11.435 -0.974 1.00 45.62 282 ALA A N 1
ATOM 2160 C CA . ALA A 1 282 ? 25.582 -10.359 -1.943 1.00 45.62 282 ALA A CA 1
ATOM 2161 C C . ALA A 1 282 ? 26.790 -10.431 -2.893 1.00 45.62 282 ALA A C 1
ATOM 2163 O O . ALA A 1 282 ? 27.863 -9.958 -2.547 1.00 45.62 282 ALA A O 1
ATOM 2164 N N . SER A 1 283 ? 26.613 -11.095 -4.040 1.00 43.41 283 SER A N 1
ATOM 2165 C CA . SER A 1 283 ? 27.577 -11.235 -5.140 1.00 43.41 283 SER A CA 1
ATOM 2166 C C . SER A 1 283 ? 29.001 -11.660 -4.743 1.00 43.41 283 SER A C 1
ATOM 2168 O O . SER A 1 283 ? 29.860 -10.818 -4.501 1.00 43.41 283 SER A O 1
ATOM 2170 N N . THR A 1 284 ? 29.310 -12.954 -4.833 1.00 36.25 284 THR A N 1
ATOM 2171 C CA . THR A 1 284 ? 30.674 -13.408 -5.157 1.00 36.25 284 THR A CA 1
ATOM 2172 C C . THR A 1 284 ? 30.767 -13.662 -6.656 1.00 36.25 284 THR A C 1
ATOM 2174 O O . THR A 1 284 ? 30.822 -14.810 -7.055 1.00 36.25 284 THR A O 1
ATOM 2177 N N . GLY A 1 285 ? 30.707 -12.608 -7.479 1.00 41.28 285 GLY A N 1
ATOM 2178 C CA . GLY A 1 285 ? 31.187 -12.593 -8.875 1.00 41.28 285 GLY A CA 1
ATOM 2179 C C . GLY A 1 285 ? 30.647 -13.608 -9.902 1.00 41.28 285 GLY A C 1
ATOM 2180 O O . GLY A 1 285 ? 30.937 -13.439 -11.079 1.00 41.28 285 GLY A O 1
ATOM 2181 N N . GLU A 1 286 ? 29.882 -14.627 -9.519 1.00 42.50 286 GLU A N 1
ATOM 2182 C CA . GLU A 1 286 ? 29.360 -15.636 -10.432 1.00 42.50 286 GLU A CA 1
ATOM 2183 C C . GLU A 1 286 ? 28.069 -15.117 -11.058 1.00 42.50 286 GLU A C 1
ATOM 2185 O O . GLU A 1 286 ? 27.051 -14.890 -10.395 1.00 42.50 286 GLU A O 1
ATOM 2190 N N . GLU A 1 287 ? 28.153 -14.865 -12.360 1.00 41.56 287 GLU A N 1
ATOM 2191 C CA . GLU A 1 287 ? 27.053 -14.445 -13.211 1.00 41.56 287 GLU A CA 1
ATOM 2192 C C . GLU A 1 287 ? 26.012 -15.570 -13.286 1.00 41.56 287 GLU A C 1
ATOM 2194 O O . GLU A 1 287 ? 26.076 -16.452 -14.135 1.00 41.56 287 GLU A O 1
ATOM 2199 N N . ALA A 1 288 ? 25.033 -15.562 -12.380 1.00 42.31 288 ALA A N 1
ATOM 2200 C CA . ALA A 1 288 ? 23.836 -16.370 -12.567 1.00 42.31 288 ALA A CA 1
ATOM 2201 C C . ALA A 1 288 ? 23.112 -15.871 -13.831 1.00 42.31 288 ALA A C 1
ATOM 2203 O O . ALA A 1 288 ? 22.609 -14.742 -13.855 1.00 42.31 288 ALA A O 1
ATOM 2204 N N . GLU A 1 289 ? 23.081 -16.699 -14.879 1.00 39.44 289 GLU A N 1
ATOM 2205 C CA . GLU A 1 289 ? 22.335 -16.432 -16.111 1.00 39.44 289 GLU A CA 1
ATOM 2206 C C . GLU A 1 289 ? 20.878 -16.073 -15.776 1.00 39.44 289 GLU A C 1
ATOM 2208 O O . GLU A 1 289 ? 20.167 -16.805 -15.083 1.00 39.44 289 GLU A O 1
ATOM 2213 N N . MET A 1 290 ? 20.418 -14.913 -16.252 1.00 40.56 290 MET A N 1
ATOM 2214 C CA . MET A 1 290 ? 19.015 -14.523 -16.123 1.00 40.56 290 MET A CA 1
ATOM 2215 C C . MET A 1 290 ? 18.188 -15.281 -17.168 1.00 40.56 290 MET A C 1
ATOM 2217 O O . MET A 1 290 ? 18.355 -15.053 -18.363 1.00 40.56 290 MET A O 1
ATOM 2221 N N . GLY A 1 291 ? 17.277 -16.155 -16.732 1.00 49.00 291 GLY A N 1
ATOM 2222 C CA . GLY A 1 291 ? 16.485 -16.992 -17.635 1.00 49.00 291 GLY A CA 1
ATOM 2223 C C . GLY A 1 291 ? 15.428 -17.851 -16.932 1.00 49.00 291 GLY A C 1
ATOM 2224 O O . GLY A 1 291 ? 15.301 -17.845 -15.707 1.00 49.00 291 GLY A O 1
ATOM 2225 N N . PHE A 1 292 ? 14.626 -18.560 -17.732 1.00 44.22 292 PHE A N 1
ATOM 2226 C CA . PHE A 1 292 ? 13.659 -19.557 -17.262 1.00 44.22 292 PHE A CA 1
ATOM 2227 C C . PHE A 1 292 ? 14.408 -20.822 -16.804 1.00 44.22 292 PHE A C 1
ATOM 2229 O O . PHE A 1 292 ? 15.219 -21.347 -17.555 1.00 44.22 292 PHE A O 1
ATOM 2236 N N . GLU A 1 293 ? 14.078 -21.298 -15.599 1.00 41.41 293 GLU A N 1
ATOM 2237 C CA . GLU A 1 293 ? 14.642 -22.462 -14.884 1.00 41.41 293 GLU A CA 1
ATOM 2238 C C . GLU A 1 293 ? 16.117 -22.366 -14.440 1.00 41.41 293 GLU A C 1
ATOM 2240 O O . GLU A 1 293 ? 17.052 -22.520 -15.216 1.00 41.41 293 GLU A O 1
ATOM 2245 N N . ALA A 1 294 ? 16.322 -22.237 -13.122 1.00 44.75 294 ALA A N 1
ATOM 2246 C CA . ALA A 1 294 ? 17.555 -22.703 -12.490 1.00 44.75 294 ALA A CA 1
ATOM 2247 C C . ALA A 1 294 ? 17.639 -24.241 -12.611 1.00 44.75 294 ALA A C 1
ATOM 2249 O O . ALA A 1 294 ? 16.592 -24.901 -12.549 1.00 44.75 294 ALA A O 1
ATOM 2250 N N . PRO A 1 295 ? 18.842 -24.835 -12.744 1.00 40.78 295 PRO A N 1
ATOM 2251 C CA . PRO A 1 295 ? 19.002 -26.285 -12.742 1.00 40.78 295 PRO A CA 1
ATOM 2252 C C . PRO A 1 295 ? 18.336 -26.876 -11.498 1.00 40.78 295 PRO A C 1
ATOM 2254 O O . PRO A 1 295 ? 18.541 -26.397 -10.378 1.00 40.78 295 PRO A O 1
ATOM 2257 N N . ARG A 1 296 ? 17.488 -27.894 -11.705 1.00 42.41 296 ARG A N 1
ATOM 2258 C CA . ARG A 1 296 ? 16.797 -28.577 -10.606 1.00 42.41 296 ARG A CA 1
ATOM 2259 C C . ARG A 1 296 ? 17.834 -29.026 -9.570 1.00 42.41 296 ARG A C 1
ATOM 2261 O O . ARG A 1 296 ? 18.828 -29.638 -9.969 1.00 42.41 296 ARG A O 1
ATOM 2268 N N . PRO A 1 297 ? 17.598 -28.812 -8.263 1.00 46.50 297 PRO A N 1
ATOM 2269 C CA . PRO A 1 297 ? 18.335 -29.566 -7.261 1.00 46.50 297 PRO A CA 1
ATOM 2270 C C . PRO A 1 297 ? 18.163 -31.071 -7.550 1.00 46.50 297 PRO A C 1
ATOM 2272 O O . PRO A 1 297 ? 17.122 -31.471 -8.090 1.00 46.50 297 PRO A O 1
ATOM 2275 N N . PRO A 1 298 ? 19.179 -31.902 -7.256 1.00 43.94 298 PRO A N 1
ATOM 2276 C CA . PRO A 1 298 ? 19.137 -33.331 -7.543 1.00 43.94 298 PRO A CA 1
ATOM 2277 C C . PRO A 1 298 ? 17.858 -33.979 -6.979 1.00 43.94 298 PRO A C 1
ATOM 2279 O O . PRO A 1 298 ? 17.351 -33.516 -5.953 1.00 43.94 298 PRO A O 1
ATOM 2282 N N . PRO A 1 299 ? 17.311 -35.023 -7.636 1.00 37.59 299 PRO A N 1
ATOM 2283 C CA . PRO A 1 299 ? 16.039 -35.624 -7.250 1.00 37.59 299 PRO A CA 1
ATOM 2284 C C . PRO A 1 299 ? 16.031 -36.027 -5.773 1.00 37.59 299 PRO A C 1
ATOM 2286 O O . PRO A 1 299 ? 16.842 -36.837 -5.329 1.00 37.59 299 PRO A O 1
ATOM 2289 N N . GLY A 1 300 ? 15.087 -35.468 -5.026 1.00 46.41 300 GLY A N 1
ATOM 2290 C CA . GLY A 1 300 ? 14.828 -35.771 -3.627 1.00 46.41 300 GLY A CA 1
ATOM 2291 C C . GLY A 1 300 ? 13.344 -35.567 -3.321 1.00 46.41 300 GLY A C 1
ATOM 2292 O O . GLY A 1 300 ? 12.615 -35.034 -4.166 1.00 46.41 300 GLY A O 1
ATOM 2293 N N . PRO A 1 301 ? 12.860 -36.009 -2.149 1.00 39.69 301 PRO A N 1
ATOM 2294 C CA . PRO A 1 301 ? 11.505 -35.692 -1.714 1.00 39.69 301 PRO A CA 1
ATOM 2295 C C . PRO A 1 301 ? 11.273 -34.170 -1.773 1.00 39.69 301 PRO A C 1
ATOM 2297 O O . PRO A 1 301 ? 12.212 -33.412 -1.508 1.00 39.69 301 PRO A O 1
ATOM 2300 N N . PRO A 1 302 ? 10.057 -33.705 -2.127 1.00 41.75 302 PRO A N 1
ATOM 2301 C CA . PRO A 1 302 ? 9.750 -32.280 -2.129 1.00 41.75 302 PRO A CA 1
ATOM 2302 C C . PRO A 1 302 ? 10.099 -31.708 -0.751 1.00 41.75 302 PRO A C 1
ATOM 2304 O O . PRO A 1 302 ? 9.712 -32.307 0.260 1.00 41.75 302 PRO A O 1
ATOM 2307 N N . PRO A 1 303 ? 10.866 -30.606 -0.678 1.00 49.97 303 PRO A N 1
ATOM 2308 C CA . PRO A 1 303 ? 11.278 -30.081 0.608 1.00 49.97 303 PRO A CA 1
ATOM 2309 C C . PRO A 1 303 ? 10.030 -29.707 1.427 1.00 49.97 303 PRO A C 1
ATOM 2311 O O . PRO A 1 303 ? 9.054 -29.195 0.868 1.00 49.97 303 PRO A O 1
ATOM 2314 N N . PRO A 1 304 ? 10.024 -29.986 2.742 1.00 47.03 304 PRO A N 1
ATOM 2315 C CA . PRO A 1 304 ? 8.937 -29.590 3.632 1.00 47.03 304 PRO A CA 1
ATOM 2316 C C . PRO A 1 304 ? 8.755 -28.064 3.633 1.00 47.03 304 PRO A C 1
ATOM 2318 O O . PRO A 1 304 ? 9.638 -27.334 3.190 1.00 47.03 304 PRO A O 1
ATOM 2321 N N . LEU A 1 305 ? 7.600 -27.592 4.125 1.00 52.12 305 LEU A N 1
ATOM 2322 C CA . LEU A 1 305 ? 7.209 -26.175 4.176 1.00 52.12 305 LEU A CA 1
ATOM 2323 C C . LEU A 1 305 ? 8.402 -25.271 4.547 1.00 52.12 305 LEU A C 1
ATOM 2325 O O . LEU A 1 305 ? 8.952 -25.378 5.638 1.00 52.12 305 LEU A O 1
ATOM 2329 N N . VAL A 1 306 ? 8.827 -24.434 3.596 1.00 61.91 306 VAL A N 1
ATOM 2330 C CA . VAL A 1 306 ? 10.209 -23.924 3.568 1.00 61.91 306 VAL A CA 1
ATOM 2331 C C . VAL A 1 306 ? 10.403 -22.670 4.431 1.00 61.91 306 VAL A C 1
ATOM 2333 O O . VAL A 1 306 ? 11.501 -22.458 4.937 1.00 61.91 306 VAL A O 1
ATOM 2336 N N . ARG A 1 307 ? 9.366 -21.832 4.602 1.00 74.19 307 ARG A N 1
ATOM 2337 C CA . ARG A 1 307 ? 9.402 -20.595 5.410 1.00 74.19 307 ARG A CA 1
ATOM 2338 C C . ARG A 1 307 ? 8.033 -19.927 5.529 1.00 74.19 307 ARG A C 1
ATOM 2340 O O . ARG A 1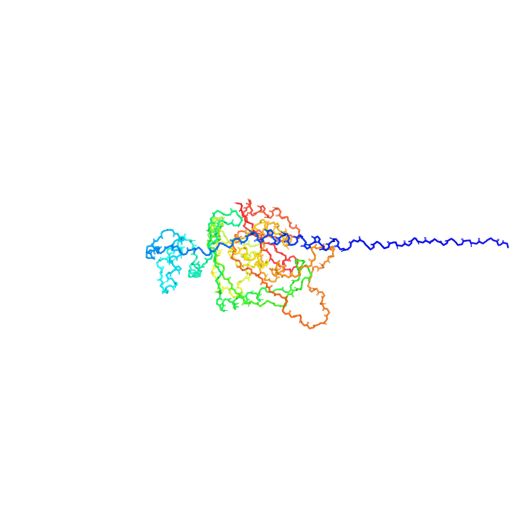 307 ? 7.171 -20.119 4.670 1.00 74.19 307 ARG A O 1
ATOM 2347 N N . GLU A 1 308 ? 7.878 -19.089 6.547 1.00 82.31 308 GLU A N 1
ATOM 2348 C CA . GLU A 1 308 ? 6.820 -18.080 6.606 1.00 82.31 308 GLU A CA 1
ATOM 2349 C C . GLU A 1 308 ? 7.289 -16.797 5.914 1.00 82.31 308 GLU A C 1
ATOM 2351 O O . GLU A 1 308 ? 8.482 -16.560 5.722 1.00 82.31 308 GLU A O 1
ATOM 2356 N N . SER A 1 309 ? 6.353 -15.999 5.413 1.00 84.81 309 SER A N 1
ATOM 2357 C CA . SER A 1 309 ? 6.676 -14.773 4.688 1.00 84.81 309 SER A CA 1
ATOM 2358 C C . SER A 1 309 ? 5.602 -13.735 4.913 1.00 84.81 309 SER A C 1
ATOM 2360 O O . SER A 1 309 ? 4.414 -14.050 4.929 1.00 84.81 309 SER A O 1
ATOM 2362 N N . TYR A 1 310 ? 6.043 -12.491 5.045 1.00 90.94 310 TYR A N 1
ATOM 2363 C CA . TYR A 1 310 ? 5.186 -11.345 5.276 1.00 90.94 310 TYR A CA 1
ATOM 2364 C C . TYR A 1 310 ? 5.211 -10.474 4.025 1.00 90.94 310 TYR A C 1
ATOM 2366 O O . TYR A 1 310 ? 6.268 -10.058 3.548 1.00 90.94 310 TYR A O 1
ATOM 2374 N N . ILE A 1 311 ? 4.031 -10.230 3.466 1.00 93.12 311 ILE A N 1
ATOM 2375 C CA . ILE A 1 311 ? 3.843 -9.374 2.298 1.00 93.12 311 ILE A CA 1
ATOM 2376 C C . ILE A 1 311 ? 2.791 -8.341 2.672 1.00 93.12 311 ILE A C 1
ATOM 2378 O O . ILE A 1 311 ? 1.710 -8.686 3.149 1.00 93.12 311 ILE A O 1
ATOM 2382 N N . LEU A 1 312 ? 3.107 -7.070 2.449 1.00 94.94 312 LEU A N 1
ATOM 2383 C CA . LEU A 1 312 ? 2.130 -5.999 2.551 1.00 94.94 312 LEU A CA 1
ATOM 2384 C C . LEU A 1 312 ? 1.387 -5.886 1.217 1.00 94.94 312 LEU A C 1
ATOM 2386 O O . LEU A 1 312 ? 2.002 -5.902 0.151 1.00 94.94 312 LEU A O 1
ATOM 2390 N N . VAL A 1 313 ? 0.066 -5.742 1.287 1.00 94.12 313 VAL A N 1
ATOM 2391 C CA . VAL A 1 313 ? -0.769 -5.343 0.149 1.00 94.12 313 VAL A CA 1
ATOM 2392 C C . VAL A 1 313 ? -1.091 -3.867 0.339 1.00 94.12 313 VAL A C 1
ATOM 2394 O O . VAL A 1 313 ? -1.879 -3.492 1.207 1.00 94.12 313 VAL A O 1
ATOM 2397 N N . CYS A 1 314 ? -0.414 -3.020 -0.424 1.00 94.06 314 CYS A N 1
ATOM 2398 C CA . CYS A 1 314 ? -0.411 -1.576 -0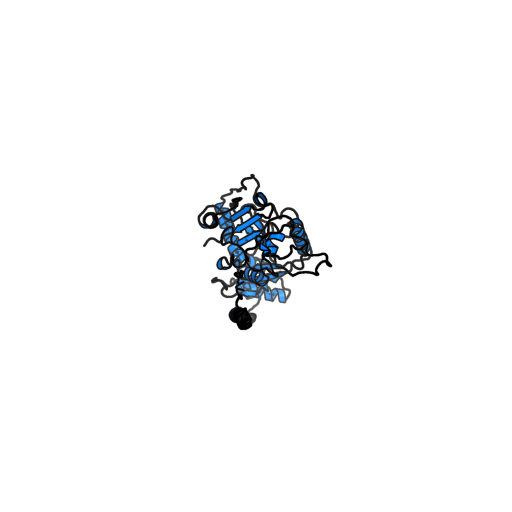.256 1.00 94.06 314 CYS A CA 1
ATOM 2399 C C . CYS A 1 314 ? -1.412 -0.923 -1.203 1.00 94.06 314 CYS A C 1
ATOM 2401 O O . CYS A 1 314 ? -1.441 -1.240 -2.391 1.00 94.06 314 CYS A O 1
ATOM 2403 N N . ARG A 1 315 ? -2.201 0.019 -0.681 1.00 93.38 315 ARG A N 1
ATOM 2404 C CA . ARG A 1 315 ? -2.944 0.975 -1.505 1.00 93.38 315 ARG A CA 1
ATOM 2405 C C . ARG A 1 315 ? -1.964 2.049 -1.959 1.00 93.38 315 ARG A C 1
ATOM 2407 O O . ARG A 1 315 ? -1.295 2.653 -1.123 1.00 93.38 315 ARG A O 1
ATOM 2414 N N . SER A 1 316 ? -1.867 2.287 -3.258 1.00 92.62 316 SER A N 1
ATOM 2415 C CA . SER A 1 316 ? -0.828 3.138 -3.836 1.00 92.62 316 SER A CA 1
ATOM 2416 C C . SER A 1 316 ? -1.422 4.098 -4.853 1.00 92.62 316 SER A C 1
ATOM 2418 O O . SER A 1 316 ? -1.957 3.662 -5.865 1.00 92.62 316 SER A O 1
ATOM 2420 N N . SER A 1 317 ? -1.316 5.401 -4.588 1.00 93.38 317 SER A N 1
ATOM 2421 C CA . SER A 1 317 ? -1.763 6.465 -5.497 1.00 93.38 317 SER A CA 1
ATOM 2422 C C . SER A 1 317 ? -0.643 6.795 -6.479 1.00 93.38 317 SER A C 1
ATOM 2424 O O . SER A 1 317 ? 0.366 7.378 -6.085 1.00 93.38 317 SER A O 1
ATOM 2426 N N . LEU A 1 318 ? -0.786 6.382 -7.740 1.00 93.12 318 LEU A N 1
ATOM 2427 C CA . LEU A 1 318 ? 0.330 6.396 -8.692 1.00 93.12 318 LEU A CA 1
ATOM 2428 C C . LEU A 1 318 ? 0.435 7.677 -9.522 1.00 93.12 318 LEU A C 1
ATOM 2430 O O . LEU A 1 318 ? 1.504 7.933 -10.078 1.00 93.12 318 LEU A O 1
ATOM 2434 N N . GLY A 1 319 ? -0.640 8.469 -9.607 1.00 93.06 319 GLY A N 1
ATOM 2435 C CA . GLY A 1 319 ? -0.677 9.712 -10.379 1.00 93.06 319 GLY A CA 1
ATOM 2436 C C . GLY A 1 319 ? -0.211 9.540 -11.830 1.00 93.06 319 GLY A C 1
ATOM 2437 O O . GLY A 1 319 ? -0.560 8.558 -12.496 1.00 93.06 319 GLY A O 1
ATOM 2438 N N . ARG A 1 320 ? 0.597 10.491 -12.320 1.00 93.06 320 ARG A N 1
ATOM 2439 C CA . ARG A 1 320 ? 1.349 10.352 -13.576 1.00 93.06 320 ARG A CA 1
ATOM 2440 C C . ARG A 1 320 ? 2.508 9.382 -13.364 1.00 93.06 320 ARG A C 1
ATOM 2442 O O . ARG A 1 320 ? 3.382 9.619 -12.530 1.00 93.06 320 ARG A O 1
ATOM 2449 N N . VAL A 1 321 ? 2.540 8.328 -14.171 1.00 93.50 321 VAL A N 1
ATOM 2450 C CA . VAL A 1 321 ? 3.574 7.291 -14.112 1.00 93.50 321 VAL A CA 1
ATOM 2451 C C . VAL A 1 321 ? 4.661 7.567 -15.146 1.00 93.50 321 VAL A C 1
ATOM 2453 O O . VAL A 1 321 ? 4.375 7.651 -16.339 1.00 93.50 321 VAL A O 1
ATOM 2456 N N . ASN A 1 322 ? 5.913 7.667 -14.704 1.00 94.62 322 ASN A N 1
ATOM 2457 C CA . ASN A 1 322 ? 7.073 7.700 -15.585 1.00 94.62 322 ASN A CA 1
ATOM 2458 C C . ASN A 1 322 ? 7.405 6.270 -16.035 1.00 94.62 322 ASN A C 1
ATOM 2460 O O . ASN A 1 322 ? 7.954 5.475 -15.269 1.00 94.62 322 ASN A O 1
ATOM 2464 N N . TYR A 1 323 ? 7.014 5.924 -17.259 1.00 94.56 323 TYR A N 1
ATOM 2465 C CA . TYR A 1 323 ? 7.280 4.612 -17.840 1.00 94.56 323 TYR A CA 1
ATOM 2466 C C . TYR A 1 323 ? 8.753 4.461 -18.220 1.00 94.56 323 TYR A C 1
ATOM 2468 O O . TYR A 1 323 ? 9.316 5.326 -18.889 1.00 94.56 323 TYR A O 1
ATOM 2476 N N . ASN A 1 324 ? 9.353 3.334 -17.847 1.00 94.56 324 ASN A N 1
ATOM 2477 C CA . ASN A 1 324 ? 10.746 3.052 -18.132 1.00 94.56 324 ASN A CA 1
ATOM 2478 C C . ASN A 1 324 ? 10.976 1.585 -18.521 1.00 94.56 324 ASN A C 1
ATOM 2480 O O . ASN A 1 324 ? 10.847 0.676 -17.699 1.00 94.56 324 ASN A O 1
ATOM 2484 N N . ASP A 1 325 ? 11.393 1.376 -19.765 1.00 93.94 325 ASP A N 1
ATOM 2485 C CA . ASP A 1 325 ? 11.859 0.109 -20.324 1.00 93.94 325 ASP A CA 1
ATOM 2486 C C . ASP A 1 325 ? 13.317 0.198 -20.811 1.00 93.94 325 ASP A C 1
ATOM 2488 O O . ASP A 1 325 ? 13.731 -0.542 -21.698 1.00 93.94 325 ASP A O 1
ATOM 2492 N N . GLU A 1 326 ? 14.134 1.078 -20.228 1.00 94.00 326 GLU A N 1
ATOM 2493 C CA . GLU A 1 326 ? 15.559 1.169 -20.545 1.00 94.00 326 GLU A CA 1
ATOM 2494 C C . GLU A 1 326 ? 16.339 -0.002 -19.918 1.00 94.00 326 GLU A C 1
ATOM 2496 O O . GLU A 1 326 ? 16.179 -0.346 -18.741 1.00 94.00 326 GLU A O 1
ATOM 2501 N N . GLN A 1 327 ? 17.263 -0.614 -20.668 1.00 90.06 327 GLN A N 1
ATOM 2502 C CA . GLN A 1 327 ? 18.116 -1.689 -20.137 1.00 90.06 327 GLN A CA 1
ATOM 2503 C C . GLN A 1 327 ? 18.951 -1.206 -18.936 1.00 90.06 327 GLN A C 1
ATOM 2505 O O . GLN A 1 327 ? 19.056 -1.901 -17.922 1.00 90.06 327 GLN A O 1
ATOM 2510 N N . ARG A 1 328 ? 19.507 0.006 -19.031 1.00 91.25 328 ARG A N 1
ATOM 2511 C CA . ARG A 1 328 ? 20.352 0.645 -18.013 1.00 91.25 328 ARG A CA 1
ATOM 2512 C C . ARG A 1 328 ? 19.765 2.012 -17.644 1.00 91.25 328 ARG A C 1
ATOM 2514 O O . ARG A 1 328 ? 20.212 3.011 -18.195 1.00 91.25 328 ARG A O 1
ATOM 2521 N N . PRO A 1 329 ? 18.751 2.040 -16.768 1.00 93.62 329 PRO A N 1
ATOM 2522 C CA . PRO A 1 329 ? 18.080 3.275 -16.402 1.00 93.62 329 PRO A CA 1
ATOM 2523 C C . PRO A 1 329 ? 18.994 4.193 -15.587 1.00 93.62 329 PRO A C 1
ATOM 2525 O O . PRO A 1 329 ? 19.821 3.710 -14.813 1.00 93.62 329 PRO A O 1
ATOM 2528 N N . ASP A 1 330 ? 18.801 5.505 -15.722 1.00 94.50 330 ASP A N 1
ATOM 2529 C CA . ASP A 1 330 ? 19.436 6.512 -14.865 1.00 94.50 330 ASP A CA 1
ATOM 2530 C C . ASP A 1 330 ? 18.592 6.731 -13.589 1.00 94.50 330 ASP A C 1
ATOM 2532 O O . ASP A 1 330 ? 17.525 7.353 -13.658 1.00 94.50 330 ASP A O 1
ATOM 2536 N N . PRO A 1 331 ? 19.028 6.231 -12.416 1.00 93.19 331 PRO A N 1
ATOM 2537 C CA . PRO A 1 331 ? 18.251 6.331 -11.186 1.00 93.19 331 PRO A CA 1
ATOM 2538 C C . PRO A 1 331 ? 18.077 7.776 -10.701 1.00 93.19 331 PRO A C 1
ATOM 2540 O O . PRO A 1 331 ? 17.021 8.101 -10.162 1.00 93.19 331 PRO A O 1
ATOM 2543 N N . ASP A 1 332 ? 19.060 8.654 -10.911 1.00 92.12 332 ASP A N 1
ATOM 2544 C CA . ASP A 1 332 ? 18.990 10.040 -10.440 1.00 92.12 332 ASP A CA 1
ATOM 2545 C C . ASP A 1 332 ? 17.992 10.840 -11.275 1.00 92.12 332 ASP A C 1
ATOM 2547 O O . ASP A 1 332 ? 17.194 11.610 -10.732 1.00 92.12 332 ASP A O 1
ATOM 2551 N N . ARG A 1 333 ? 17.983 10.620 -12.595 1.00 95.19 333 ARG A N 1
ATOM 2552 C CA . ARG A 1 333 ? 16.978 11.203 -13.494 1.00 95.19 333 ARG A CA 1
ATOM 2553 C C . ARG A 1 333 ? 15.567 10.753 -13.119 1.00 95.19 333 ARG A C 1
ATOM 2555 O O . ARG A 1 333 ? 14.651 11.575 -13.110 1.00 95.19 333 ARG A O 1
ATOM 2562 N N . LEU A 1 334 ? 15.379 9.472 -12.805 1.00 95.44 334 LEU A N 1
ATOM 2563 C CA . LEU A 1 334 ? 14.071 8.926 -12.434 1.00 95.44 334 LEU A CA 1
ATOM 2564 C C . LEU A 1 334 ? 13.567 9.486 -11.107 1.00 95.44 334 LEU A C 1
ATOM 2566 O O . LEU A 1 334 ? 12.428 9.947 -11.046 1.00 95.44 334 LEU A O 1
ATOM 2570 N N . VAL A 1 335 ? 14.419 9.527 -10.081 1.00 93.38 335 VAL A N 1
ATOM 2571 C CA . VAL A 1 335 ? 14.077 10.142 -8.791 1.00 93.38 335 VAL A CA 1
ATOM 2572 C C . VAL A 1 335 ? 13.688 11.608 -9.000 1.00 93.38 335 VAL A C 1
ATOM 2574 O O . VAL A 1 335 ? 12.590 12.003 -8.613 1.00 93.38 335 VAL A O 1
ATOM 2577 N N . LYS A 1 336 ? 14.520 12.395 -9.701 1.00 93.25 336 LYS A N 1
ATOM 2578 C CA . LYS A 1 336 ? 14.239 13.815 -9.987 1.00 93.25 336 LYS A CA 1
ATOM 2579 C C . LYS A 1 336 ? 12.945 14.021 -10.765 1.00 93.25 336 LYS A C 1
ATOM 2581 O O . LYS A 1 336 ? 1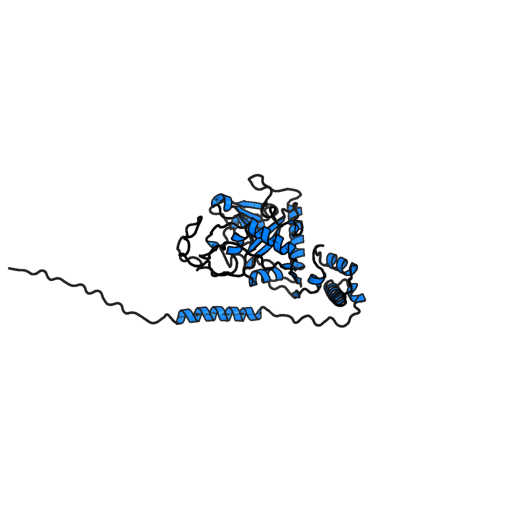2.229 14.983 -10.512 1.00 93.25 336 LYS A O 1
ATOM 2586 N N . SER A 1 337 ? 12.607 13.109 -11.678 1.00 94.94 337 SER A N 1
ATOM 2587 C CA . SER A 1 337 ? 11.352 13.189 -12.436 1.00 94.94 337 SER A CA 1
ATOM 2588 C C . SER A 1 337 ? 10.099 13.117 -11.552 1.00 94.94 337 SER A C 1
ATOM 2590 O O . SER A 1 337 ? 9.050 13.609 -11.968 1.00 94.94 337 SER A O 1
ATOM 2592 N N . CYS A 1 338 ? 10.221 12.539 -10.350 1.00 93.94 338 CYS A N 1
ATOM 2593 C CA . CYS A 1 338 ? 9.143 12.439 -9.370 1.00 93.94 338 CYS A CA 1
ATOM 2594 C C . CYS A 1 338 ? 9.242 13.475 -8.242 1.00 93.94 338 CYS A C 1
ATOM 2596 O O . CYS A 1 338 ? 8.215 13.915 -7.739 1.00 93.94 338 CYS A O 1
ATOM 2598 N N . THR A 1 339 ? 10.452 13.858 -7.819 1.00 90.81 339 THR A N 1
ATOM 2599 C CA . THR A 1 339 ? 10.620 14.844 -6.735 1.00 90.81 339 THR A CA 1
ATOM 2600 C C . THR A 1 339 ? 10.477 16.281 -7.221 1.00 90.81 339 THR A C 1
ATOM 2602 O O . THR A 1 339 ? 9.892 17.101 -6.520 1.00 90.81 339 THR A O 1
ATOM 2605 N N . ASP A 1 340 ? 10.993 16.569 -8.419 1.00 91.19 340 ASP A N 1
ATOM 2606 C CA . ASP A 1 340 ? 11.080 17.922 -8.980 1.00 91.19 340 ASP A CA 1
ATOM 2607 C C . ASP A 1 340 ? 10.270 18.045 -10.284 1.00 91.19 340 ASP A C 1
ATOM 2609 O O . ASP A 1 340 ? 10.053 19.143 -10.795 1.00 91.19 340 ASP A O 1
ATOM 2613 N N . GLY A 1 341 ? 9.863 16.908 -10.854 1.00 90.81 341 GLY A N 1
ATOM 2614 C CA . GLY A 1 341 ? 9.121 16.825 -12.105 1.00 90.81 341 GLY A CA 1
ATOM 2615 C C . GLY A 1 341 ? 7.611 16.686 -11.918 1.00 90.81 341 GLY A C 1
ATOM 2616 O O . GLY A 1 341 ? 7.035 17.015 -10.885 1.00 90.81 341 GLY A O 1
ATOM 2617 N N . HIS A 1 342 ? 6.951 16.198 -12.968 1.00 91.81 342 HIS A N 1
ATOM 2618 C CA . HIS A 1 342 ? 5.489 16.097 -13.029 1.00 91.81 342 HIS A CA 1
ATOM 2619 C C . HIS A 1 342 ? 4.955 14.691 -12.725 1.00 91.81 342 HIS A C 1
ATOM 2621 O O . HIS A 1 342 ? 3.737 14.504 -12.669 1.00 91.81 342 HIS A O 1
ATOM 2627 N N . PHE A 1 343 ? 5.842 13.708 -12.546 1.00 94.44 343 PHE A N 1
ATOM 2628 C CA . PHE A 1 343 ? 5.469 12.328 -12.248 1.00 94.44 343 PHE A CA 1
ATOM 2629 C C . PHE A 1 343 ? 5.322 12.103 -10.742 1.00 94.44 343 PHE A C 1
ATOM 2631 O O . PHE A 1 343 ? 5.900 12.819 -9.933 1.00 94.44 343 PHE A O 1
ATOM 2638 N N . GLN A 1 344 ? 4.528 11.108 -10.358 1.00 94.31 344 GLN A N 1
ATOM 2639 C CA . GLN A 1 344 ? 4.347 10.699 -8.959 1.00 94.31 344 GLN A CA 1
ATOM 2640 C C . GLN A 1 344 ? 4.970 9.328 -8.682 1.00 94.31 344 GLN A C 1
ATOM 2642 O O . GLN A 1 344 ? 5.249 8.982 -7.535 1.00 94.31 344 GLN A O 1
ATOM 2647 N N . SER A 1 345 ? 5.195 8.540 -9.730 1.00 94.81 345 SER A N 1
ATOM 2648 C CA . SER A 1 345 ? 5.784 7.212 -9.631 1.00 94.81 345 SER A CA 1
ATOM 2649 C C . SER A 1 345 ? 6.552 6.854 -10.899 1.00 94.81 345 SER A C 1
ATOM 2651 O O . SER A 1 345 ? 6.368 7.466 -11.953 1.00 94.81 345 SER A O 1
ATOM 2653 N N . VAL A 1 346 ? 7.408 5.840 -10.800 1.00 95.25 346 VAL A N 1
ATOM 2654 C CA . VAL A 1 346 ? 8.108 5.221 -11.932 1.00 95.25 346 VAL A CA 1
ATOM 2655 C C . VAL A 1 346 ? 7.598 3.798 -12.109 1.00 95.25 346 VAL A C 1
ATOM 2657 O O . VAL A 1 346 ? 7.489 3.065 -11.131 1.00 95.25 346 VAL A O 1
ATOM 2660 N N . LEU A 1 347 ? 7.335 3.391 -13.351 1.00 94.56 347 LEU A N 1
ATOM 2661 C CA . LEU A 1 347 ? 7.060 2.002 -13.718 1.00 94.56 347 LEU A CA 1
ATOM 2662 C C . LEU A 1 347 ? 8.264 1.430 -14.460 1.00 94.56 347 LEU A C 1
ATOM 2664 O O . LEU A 1 347 ? 8.517 1.779 -15.610 1.00 94.56 347 LEU A O 1
ATOM 2668 N N . GLY A 1 348 ? 8.984 0.531 -13.799 1.00 94.19 348 GLY A N 1
ATOM 2669 C CA . GLY A 1 348 ? 10.064 -0.241 -14.392 1.00 94.19 348 GLY A CA 1
ATOM 2670 C C . GLY A 1 348 ? 9.538 -1.489 -15.095 1.00 94.19 348 GLY A C 1
ATOM 2671 O O . GLY A 1 348 ? 9.222 -2.482 -14.438 1.00 94.19 348 GLY A O 1
ATOM 2672 N N . ASP A 1 349 ? 9.478 -1.476 -16.426 1.00 92.94 349 ASP A N 1
ATOM 2673 C CA . ASP A 1 349 ? 8.902 -2.555 -17.234 1.00 92.94 349 ASP A CA 1
ATOM 2674 C C . ASP A 1 349 ? 9.951 -3.593 -17.673 1.00 92.94 349 ASP A C 1
ATOM 2676 O O . ASP A 1 349 ? 10.305 -3.738 -18.848 1.00 92.94 349 ASP A O 1
ATOM 2680 N N . ARG A 1 350 ? 10.463 -4.369 -16.706 1.00 90.94 350 ARG A N 1
ATOM 2681 C CA . ARG A 1 350 ? 11.356 -5.502 -17.017 1.00 90.94 350 ARG A CA 1
ATOM 2682 C C . ARG A 1 350 ? 10.610 -6.691 -17.615 1.00 90.94 350 ARG A C 1
ATOM 2684 O O . ARG A 1 350 ? 11.247 -7.565 -18.206 1.00 90.94 350 ARG A O 1
ATOM 2691 N N . LEU A 1 351 ? 9.280 -6.714 -17.529 1.00 89.50 351 LEU A N 1
ATOM 2692 C CA . LEU A 1 351 ? 8.461 -7.688 -18.239 1.00 89.50 351 LEU A CA 1
ATOM 2693 C C . LEU A 1 351 ? 8.615 -7.522 -19.756 1.00 89.50 351 LEU A C 1
ATOM 2695 O O . LEU A 1 351 ? 8.790 -8.521 -20.453 1.00 89.50 351 LEU A O 1
ATOM 2699 N N . LYS A 1 352 ? 8.615 -6.292 -20.277 1.00 88.81 352 LYS A N 1
ATOM 2700 C CA . LYS A 1 352 ? 8.853 -6.039 -21.704 1.00 88.81 352 LYS A CA 1
ATOM 2701 C C . LYS A 1 352 ? 10.254 -6.474 -22.139 1.00 88.81 352 LYS A C 1
ATOM 2703 O O . LYS A 1 352 ? 10.364 -7.222 -23.113 1.00 88.81 352 LYS A O 1
ATOM 2708 N N . LEU A 1 353 ? 11.276 -6.066 -21.382 1.00 86.25 353 LEU A N 1
ATOM 2709 C CA . LEU A 1 353 ? 12.692 -6.302 -21.688 1.00 86.25 353 LEU A CA 1
ATOM 2710 C C . LEU A 1 353 ? 13.136 -7.760 -21.524 1.00 86.25 353 LEU A C 1
ATOM 2712 O O . LEU A 1 353 ? 13.629 -8.370 -22.465 1.00 86.25 353 LEU A O 1
ATOM 2716 N N . ASN A 1 354 ? 12.949 -8.315 -20.326 1.00 86.50 354 ASN A N 1
ATOM 2717 C CA . ASN A 1 354 ? 13.567 -9.573 -19.894 1.00 86.50 354 ASN A CA 1
ATOM 2718 C C . ASN A 1 354 ? 12.528 -10.647 -19.546 1.00 86.50 354 ASN A C 1
ATOM 2720 O O . ASN A 1 354 ? 12.875 -11.688 -18.998 1.00 86.50 354 ASN A O 1
ATOM 2724 N N . LYS A 1 355 ? 11.239 -10.390 -19.815 1.00 88.06 355 LYS A N 1
ATOM 2725 C CA . LYS A 1 355 ? 10.115 -11.288 -19.488 1.00 88.06 355 LYS A CA 1
ATOM 2726 C C . LYS A 1 355 ? 9.970 -11.599 -17.991 1.00 88.06 355 LYS A C 1
ATOM 2728 O O . LYS A 1 355 ? 9.298 -12.568 -17.632 1.00 88.06 355 LYS A O 1
ATOM 2733 N N . THR A 1 356 ? 10.530 -10.748 -17.125 1.00 89.50 356 THR A N 1
ATOM 2734 C CA . THR A 1 356 ? 10.473 -10.906 -15.667 1.00 89.50 356 THR A CA 1
ATOM 2735 C C . THR A 1 356 ? 9.220 -10.266 -15.067 1.00 89.50 356 THR A C 1
ATOM 2737 O O . THR A 1 356 ? 8.127 -10.826 -15.179 1.00 89.50 356 THR A O 1
ATOM 2740 N N . PHE A 1 357 ? 9.370 -9.109 -14.428 1.00 90.69 357 PHE A N 1
ATOM 2741 C CA . PHE A 1 357 ? 8.356 -8.465 -13.604 1.00 90.69 357 PHE A CA 1
ATOM 2742 C C . PHE A 1 357 ? 8.282 -6.975 -13.912 1.00 90.69 357 PHE A C 1
ATOM 2744 O O . PHE A 1 357 ? 9.257 -6.380 -14.371 1.00 90.69 357 PHE A O 1
ATOM 2751 N N . ARG A 1 358 ? 7.131 -6.366 -13.636 1.00 91.50 358 ARG A N 1
ATOM 2752 C CA . ARG A 1 358 ? 7.035 -4.912 -13.544 1.00 91.50 358 ARG A CA 1
ATOM 2753 C C . ARG A 1 358 ? 7.064 -4.501 -12.083 1.00 91.50 358 ARG A C 1
ATOM 2755 O O . ARG A 1 358 ? 6.430 -5.133 -11.236 1.00 91.50 358 ARG A O 1
ATOM 2762 N N . GLU A 1 359 ? 7.807 -3.443 -11.816 1.00 93.00 359 GLU A N 1
ATOM 2763 C CA . GLU A 1 359 ? 7.943 -2.851 -10.491 1.00 93.00 359 GLU A CA 1
ATOM 2764 C C . GLU A 1 359 ? 7.542 -1.386 -10.564 1.00 93.00 359 GLU A C 1
ATOM 2766 O O . GLU A 1 359 ? 7.824 -0.700 -11.547 1.00 93.00 359 GLU A O 1
ATOM 2771 N N . ILE A 1 360 ? 6.885 -0.914 -9.516 1.00 93.88 360 ILE A N 1
ATOM 2772 C CA . ILE A 1 360 ? 6.484 0.474 -9.357 1.00 93.88 360 ILE A CA 1
ATOM 2773 C C . ILE A 1 360 ? 7.268 1.055 -8.202 1.00 93.88 360 ILE A C 1
ATOM 2775 O O . ILE A 1 360 ? 7.358 0.453 -7.133 1.00 93.88 360 ILE A O 1
ATOM 2779 N N . ILE A 1 361 ? 7.834 2.229 -8.427 1.00 94.56 361 ILE A N 1
ATOM 2780 C CA . ILE A 1 361 ? 8.648 2.916 -7.446 1.00 94.56 361 ILE A CA 1
ATOM 2781 C C . ILE A 1 361 ? 7.973 4.234 -7.125 1.00 94.56 361 ILE A C 1
ATOM 2783 O O . ILE A 1 361 ? 7.705 5.046 -8.012 1.00 94.56 361 ILE A O 1
ATOM 2787 N N . VAL A 1 362 ? 7.692 4.423 -5.840 1.00 92.81 362 VAL A N 1
ATOM 2788 C CA . VAL A 1 362 ? 7.179 5.678 -5.296 1.00 92.81 362 VAL A CA 1
ATOM 2789 C C . VAL A 1 362 ? 8.287 6.335 -4.487 1.00 92.81 362 VAL A C 1
ATOM 2791 O O . VAL A 1 362 ? 8.975 5.685 -3.695 1.00 92.81 362 VAL A O 1
ATOM 2794 N N . TYR A 1 363 ? 8.451 7.636 -4.683 1.00 89.44 363 TYR A N 1
ATOM 2795 C CA . TYR A 1 363 ? 9.399 8.458 -3.945 1.00 89.44 363 TYR A CA 1
ATOM 2796 C C . TYR A 1 363 ? 8.582 9.403 -3.071 1.00 89.44 363 TYR A C 1
ATOM 2798 O O . TYR A 1 363 ? 7.689 10.083 -3.569 1.00 89.44 363 TYR A O 1
ATOM 2806 N N . LEU A 1 364 ? 8.845 9.433 -1.765 1.00 71.25 364 LEU A N 1
ATOM 2807 C CA . LEU A 1 364 ? 8.222 10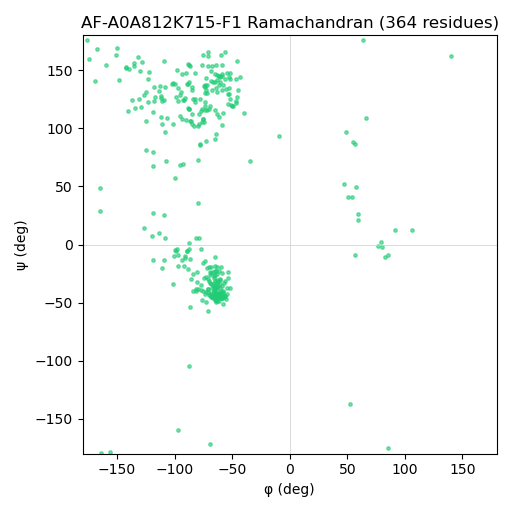.446 -0.914 1.00 71.25 364 LEU A CA 1
ATOM 2808 C C . LEU A 1 364 ? 8.906 11.783 -1.217 1.00 71.25 364 LEU A C 1
ATOM 2810 O O . LEU A 1 364 ? 10.125 11.909 -1.067 1.00 71.25 364 LEU A O 1
ATOM 2814 N N . GLY A 1 365 ? 8.121 12.755 -1.684 1.00 58.25 365 GLY A N 1
ATOM 2815 C CA . GLY A 1 365 ? 8.550 14.149 -1.757 1.00 58.25 365 GLY A CA 1
ATOM 2816 C C . GLY A 1 365 ? 8.921 14.649 -0.359 1.00 58.25 365 GLY A C 1
ATOM 2817 O O . GLY A 1 365 ? 8.362 14.177 0.631 1.00 58.25 365 GLY A O 1
ATOM 2818 N N . ARG A 1 366 ? 9.909 15.545 -0.281 1.00 41.09 366 ARG A N 1
ATOM 2819 C CA . ARG A 1 366 ? 10.339 16.135 0.996 1.00 41.09 366 ARG A CA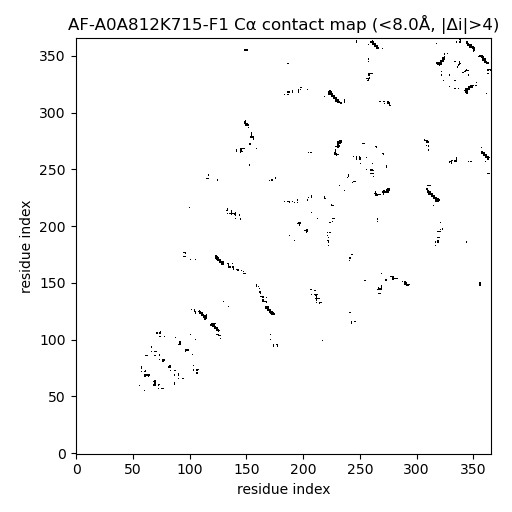 1
ATOM 2820 C C . ARG A 1 366 ? 9.249 16.971 1.651 1.00 41.09 366 ARG A C 1
ATOM 2822 O O . ARG A 1 366 ? 8.486 17.625 0.905 1.00 41.09 366 ARG A O 1
#

Secondary structure (DSSP, 8-state):
-----------PPPP------SSHHHHHHHHHHHHHHHHHHTT--------PPP---HHHHTT-SSHHHHHHHHHHHHHTT---HHHHHHHHHHHT--TTS-HHHHHTSEEEPSBTTTB-S-EEEEEEEPPHHHHHHHHHHHHHT------GGGTTPPPPS-------EEEEEHHHHHHHHHHHHHHHHHHTT---B-TTS-BS---GGGSSGGGSPPP-GGGTEEEEEEEE-HHHHHHHHHH---GGGTTSSS--TT-SSEEEESSHHHHGGGSSS-PPPS--S-----SS-PPPPPS-SPPP-----EEEEEEEE--SEEEE--SS--HHHHHHHHHTSS-SEEEEEHHHHHSS-EEEEE----

Organism: NCBI:txid878477

Mean predicted aligned error: 13.07 Å

InterPro domains:
  IPR012317 Poly(ADP-ribose) polymerase, catalytic domain [PF00644] (162-276)
  IPR051712 Mono-ADP-ribosyltransferase and antiviral protein [PTHR45740] (76-345)

Radius of gyration: 27.25 Å; Cα contacts (8 Å, |Δi|>4): 500; chains: 1; bounding box: 108×59×62 Å